Protein AF-0000000074318464 (afdb_homodimer)

pLDDT: mean 95.61, std 3.63, range [76.44, 98.81]

Solvent-accessible surface area (backbone atoms only — not comparable to full-atom values): 13689 Å² total; per-residue (Å²): 105,43,66,60,28,40,51,50,12,52,47,26,36,52,53,12,50,47,28,51,77,41,58,52,50,66,30,56,76,59,72,42,80,70,69,78,54,45,61,57,53,22,48,42,15,48,50,44,18,42,44,10,55,35,31,43,60,22,32,78,41,48,77,79,36,39,56,60,54,50,35,51,46,50,43,36,53,50,48,57,54,53,47,53,55,34,38,77,70,69,60,42,67,75,69,59,50,61,58,39,43,77,71,17,57,71,47,48,59,63,50,49,50,49,51,51,51,44,50,53,52,53,51,52,49,53,50,52,54,57,64,75,99,104,42,63,58,29,40,50,50,13,52,48,26,36,53,52,12,50,47,28,51,76,40,54,51,50,66,29,56,77,60,73,42,80,70,70,78,52,46,60,57,53,22,47,43,14,48,48,46,18,42,46,11,56,36,30,42,59,22,31,78,42,48,77,78,34,40,56,61,54,50,35,52,47,49,42,37,52,50,49,57,52,52,48,53,54,34,38,77,69,69,58,42,68,74,69,58,51,62,58,40,45,77,70,18,59,70,49,48,60,61,49,48,50,49,51,50,51,45,50,53,53,51,49,52,49,52,50,53,53,61,68,74,104

Secondary structure (DSSP, 8-state):
-HHHHHHHHHHHHHHHHHHHH-TTHHHHHTTPPPPS-HHHHHHHHHHHHHHHHHHHHHHH-TTTTHHHHHHHHHHHHHHHHHHHHHHHTTSS-GGGHHHHHHHTGGGHHHHHHHHHHHHHHHHHHHHHHHH--/-HHHHHHHHHHHHHHHHHHHH-TTHHHHHTTPPPPS-HHHHHHHHHHHHHHHHHHHHHHH-TTTTHHHHHHHHHHHHHHHHHHHHHHHTTSS-GGGHHHHHHHTGGGHHHHHHHHHHHHHHHHHHHHHHHH--

Structure (mmCIF, N/CA/C/O backbone):
data_AF-0000000074318464-model_v1
#
loop_
_entity.id
_entity.type
_entity.pdbx_description
1 polymer 'Alkyl hydroperoxide reductase'
#
loop_
_atom_site.group_PDB
_atom_site.id
_atom_site.type_symbol
_atom_site.label_atom_id
_atom_site.label_alt_id
_atom_site.label_comp_id
_atom_site.label_asym_id
_atom_site.label_entity_id
_atom_site.label_seq_id
_atom_site.pdbx_PDB_ins_code
_atom_site.Cartn_x
_atom_site.Cartn_y
_atom_site.Cartn_z
_atom_site.occupancy
_atom_site.B_iso_or_equiv
_atom_site.auth_seq_id
_atom_site.auth_comp_id
_atom_site.auth_asym_id
_atom_site.auth_atom_id
_atom_site.pdbx_PDB_model_num
ATOM 1 N N . MET A 1 1 ? -15.008 10.328 11.523 1 94.25 1 MET A N 1
ATOM 2 C CA . MET A 1 1 ? -13.781 10.203 10.734 1 94.25 1 MET A CA 1
ATOM 3 C C . MET A 1 1 ? -12.75 9.359 11.477 1 94.25 1 MET A C 1
ATOM 5 O O . MET A 1 1 ? -12.289 8.336 10.961 1 94.25 1 MET A O 1
ATOM 9 N N . LYS A 1 2 ? -12.648 9.664 12.734 1 96.56 2 LYS A N 1
ATOM 10 C CA . LYS A 1 2 ? -11.633 8.969 13.516 1 96.56 2 LYS A CA 1
ATOM 11 C C . LYS A 1 2 ? -11.977 7.496 13.68 1 96.56 2 LYS A C 1
ATOM 13 O O . LYS A 1 2 ? -11.133 6.625 13.461 1 96.56 2 LYS A O 1
ATOM 18 N N . THR A 1 3 ? -13.18 7.262 13.992 1 97.44 3 THR A N 1
ATOM 19 C CA . THR A 1 3 ? -13.625 5.891 14.242 1 97.44 3 THR A CA 1
ATOM 20 C C . THR A 1 3 ? -13.516 5.051 12.977 1 97.44 3 THR A C 1
ATOM 22 O O . THR A 1 3 ? -13.094 3.893 13.023 1 97.44 3 THR A O 1
ATOM 25 N N . VAL A 1 4 ? -13.875 5.551 11.867 1 98 4 VAL A N 1
ATOM 26 C CA . VAL A 1 4 ? -13.82 4.848 10.594 1 98 4 VAL A CA 1
ATOM 27 C C . VAL A 1 4 ? -12.375 4.496 10.258 1 98 4 VAL A C 1
ATOM 29 O O . VAL A 1 4 ? -12.07 3.357 9.898 1 98 4 VAL A O 1
ATOM 32 N N . LEU A 1 5 ? -11.484 5.422 10.422 1 98.69 5 LEU A N 1
ATOM 33 C CA . LEU A 1 5 ? -10.078 5.219 10.086 1 98.69 5 LEU A CA 1
ATOM 34 C C . LEU A 1 5 ? -9.43 4.223 11.047 1 98.69 5 LEU A C 1
ATOM 36 O O . LEU A 1 5 ? -8.609 3.404 10.641 1 98.69 5 LEU A O 1
ATOM 40 N N . ARG A 1 6 ? -9.828 4.305 12.281 1 98.69 6 ARG A N 1
ATOM 41 C CA . ARG A 1 6 ? -9.305 3.342 13.242 1 98.69 6 ARG A CA 1
ATOM 42 C C . ARG A 1 6 ? -9.828 1.938 12.961 1 98.69 6 ARG A C 1
ATOM 44 O O . ARG A 1 6 ? -9.102 0.955 13.109 1 98.69 6 ARG A O 1
ATOM 51 N N . ALA A 1 7 ? -11.078 1.856 12.602 1 98.62 7 ALA A N 1
ATOM 52 C CA . ALA A 1 7 ? -11.633 0.563 12.211 1 98.62 7 ALA A CA 1
ATOM 53 C C . ALA A 1 7 ? -10.906 0.004 10.992 1 98.62 7 ALA A C 1
ATOM 55 O O . ALA A 1 7 ? -10.594 -1.188 10.938 1 98.62 7 ALA A O 1
ATOM 56 N N . ALA A 1 8 ? -10.656 0.825 9.992 1 98.56 8 ALA A N 1
ATOM 57 C CA . ALA A 1 8 ? -9.914 0.42 8.805 1 98.56 8 ALA A CA 1
ATOM 58 C C . ALA A 1 8 ? -8.5 -0.021 9.156 1 98.56 8 ALA A C 1
ATOM 60 O O . ALA A 1 8 ? -7.977 -0.979 8.586 1 98.56 8 ALA A O 1
ATOM 61 N N . ALA A 1 9 ? -7.922 0.685 10.094 1 98.81 9 ALA A N 1
ATOM 62 C CA . ALA A 1 9 ? -6.578 0.344 10.547 1 98.81 9 ALA A CA 1
ATOM 63 C C . ALA A 1 9 ? -6.543 -1.058 11.156 1 98.81 9 ALA A C 1
ATOM 65 O O . ALA A 1 9 ? -5.707 -1.882 10.773 1 98.81 9 ALA A O 1
ATOM 66 N N . VAL A 1 10 ? -7.449 -1.286 12.039 1 98.75 10 VAL A N 1
ATOM 67 C CA . VAL A 1 10 ? -7.523 -2.58 12.703 1 98.75 10 VAL A CA 1
ATOM 68 C C . VAL A 1 10 ? -7.824 -3.676 11.688 1 98.75 10 VAL A C 1
ATOM 70 O O . VAL A 1 10 ? -7.195 -4.734 11.695 1 98.75 10 VAL A O 1
ATOM 73 N N . TYR A 1 11 ? -8.727 -3.439 10.836 1 98.44 11 TYR A N 1
ATOM 74 C CA . TYR A 1 11 ? -9.07 -4.398 9.797 1 98.44 11 TYR A CA 1
ATOM 75 C C . TYR A 1 11 ? -7.855 -4.738 8.945 1 98.44 11 TYR A C 1
ATOM 77 O O . TYR A 1 11 ? -7.578 -5.91 8.688 1 98.44 11 TYR A O 1
ATOM 85 N N . ASN A 1 12 ? -7.148 -3.693 8.469 1 98.69 12 ASN A N 1
ATOM 86 C CA . ASN A 1 12 ? -5.992 -3.898 7.609 1 98.69 12 ASN A CA 1
ATOM 87 C C . ASN A 1 12 ? -4.926 -4.75 8.289 1 98.69 12 ASN A C 1
ATOM 89 O O . ASN A 1 12 ? -4.363 -5.66 7.676 1 98.69 12 ASN A O 1
ATOM 93 N N . VAL A 1 13 ? -4.691 -4.461 9.531 1 98.69 13 VAL A N 1
ATOM 94 C CA . VAL A 1 13 ? -3.662 -5.195 10.266 1 98.69 13 VAL A CA 1
ATOM 95 C C . VAL A 1 13 ? -4.094 -6.648 10.445 1 98.69 13 VAL A C 1
ATOM 97 O O . VAL A 1 13 ? -3.309 -7.566 10.203 1 98.69 13 VAL A O 1
ATOM 100 N N . LEU A 1 14 ? -5.348 -6.887 10.789 1 98.5 14 LEU A N 1
ATOM 101 C CA . LEU A 1 14 ? -5.855 -8.242 11 1 98.5 14 LEU A CA 1
ATOM 102 C C . LEU A 1 14 ? -5.91 -9.008 9.688 1 98.5 14 LEU A C 1
ATOM 104 O O . LEU A 1 14 ? -5.527 -10.18 9.633 1 98.5 14 LEU A O 1
ATOM 108 N N . TRP A 1 15 ? -6.383 -8.375 8.695 1 98 15 TRP A N 1
ATOM 109 C CA . TRP A 1 15 ? -6.457 -9.016 7.383 1 98 15 TRP A CA 1
ATOM 110 C C . TRP A 1 15 ? -5.066 -9.375 6.871 1 98 15 TRP A C 1
ATOM 112 O O . TRP A 1 15 ? -4.852 -10.477 6.352 1 98 15 TRP A O 1
ATOM 122 N N . GLY A 1 16 ? -4.152 -8.398 6.973 1 98.25 16 GLY A N 1
ATOM 123 C CA . GLY A 1 16 ? -2.779 -8.656 6.57 1 98.25 16 GLY A CA 1
ATOM 124 C C . GLY A 1 16 ? -2.154 -9.828 7.305 1 98.25 16 GLY A C 1
ATOM 125 O O . GLY A 1 16 ? -1.534 -10.695 6.688 1 98.25 16 GLY A O 1
ATOM 126 N N . ALA A 1 17 ? -2.334 -9.867 8.609 1 98.25 17 ALA A N 1
ATOM 127 C CA . ALA A 1 17 ? -1.813 -10.977 9.406 1 98.25 17 ALA A CA 1
ATOM 128 C C . ALA A 1 17 ? -2.432 -12.305 8.977 1 98.25 17 ALA A C 1
ATOM 130 O O . ALA A 1 17 ? -1.731 -13.312 8.852 1 98.25 17 ALA A O 1
ATOM 131 N N . PHE A 1 18 ? -3.701 -12.312 8.766 1 97.81 18 PHE A N 1
ATOM 132 C CA . PHE A 1 18 ? -4.414 -13.516 8.344 1 97.81 18 PHE A CA 1
ATOM 133 C C . PHE A 1 18 ? -3.863 -14.039 7.023 1 97.81 18 PHE A C 1
ATOM 135 O O . PHE A 1 18 ? -3.609 -15.234 6.883 1 97.81 18 PHE A O 1
ATOM 142 N N . VAL A 1 19 ? -3.633 -13.172 6.051 1 97.06 19 VAL A N 1
ATOM 143 C CA . VAL A 1 19 ? -3.162 -13.523 4.715 1 97.06 19 VAL A CA 1
ATOM 144 C C . VAL A 1 19 ? -1.729 -14.039 4.793 1 97.06 19 VAL A C 1
ATOM 146 O O . VAL A 1 19 ? -1.352 -14.953 4.051 1 97.06 19 VAL A O 1
ATOM 149 N N . ILE A 1 20 ? -0.95 -13.453 5.688 1 97.56 20 ILE A N 1
ATOM 150 C CA . ILE A 1 20 ? 0.447 -13.852 5.84 1 97.56 20 ILE A CA 1
ATOM 151 C C . ILE A 1 20 ? 0.525 -15.234 6.48 1 97.56 20 ILE A C 1
ATOM 153 O O . ILE A 1 20 ? 1.272 -16.094 6.016 1 97.56 20 ILE A O 1
ATOM 157 N N . ILE A 1 21 ? -0.272 -15.492 7.5 1 97.38 21 ILE A N 1
ATOM 158 C CA . ILE A 1 21 ? -0.205 -16.719 8.281 1 97.38 21 ILE A CA 1
ATOM 159 C C . ILE A 1 21 ? -0.897 -17.859 7.523 1 97.38 21 ILE A C 1
ATOM 161 O O . ILE A 1 21 ? -0.431 -19 7.543 1 97.38 21 ILE A O 1
ATOM 165 N N . PHE A 1 22 ? -2.01 -17.547 6.82 1 97.44 22 PHE A N 1
ATOM 166 C CA . PHE A 1 22 ? -2.797 -18.547 6.105 1 97.44 22 PHE A CA 1
ATOM 167 C C . PHE A 1 22 ? -2.998 -18.141 4.652 1 97.44 22 PHE A C 1
ATOM 169 O O . PHE A 1 22 ? -4.129 -17.922 4.211 1 97.44 22 PHE A O 1
ATOM 176 N N . PRO A 1 23 ? -1.934 -18.172 3.912 1 96.81 23 PRO A N 1
ATOM 177 C CA . PRO A 1 23 ? -2.031 -17.625 2.559 1 96.81 23 PRO A CA 1
ATOM 178 C C . PRO A 1 23 ? -2.947 -18.438 1.651 1 96.81 23 PRO A C 1
ATOM 180 O O . PRO A 1 23 ? -3.518 -17.906 0.699 1 96.81 23 PRO A O 1
ATOM 183 N N . GLN A 1 24 ? -3.227 -19.688 1.969 1 97.19 24 GLN A N 1
ATOM 184 C CA . GLN A 1 24 ? -4.016 -20.516 1.076 1 97.19 24 GLN A CA 1
ATOM 185 C C . GLN A 1 24 ? -5.48 -20.547 1.501 1 97.19 24 GLN A C 1
ATOM 187 O O . GLN A 1 24 ? -6.34 -21.016 0.753 1 97.19 24 GLN A O 1
ATOM 192 N N . ALA A 1 25 ? -5.754 -20.016 2.641 1 94.62 25 ALA A N 1
ATOM 193 C CA . ALA A 1 25 ? -7.07 -20.172 3.254 1 94.62 25 ALA A CA 1
ATOM 194 C C . ALA A 1 25 ? -8.172 -19.656 2.33 1 94.62 25 ALA A C 1
ATOM 196 O O . ALA A 1 25 ? -9.141 -20.359 2.059 1 94.62 25 ALA A O 1
ATOM 197 N N . TYR A 1 26 ? -7.973 -18.469 1.819 1 89.19 26 TYR A N 1
ATOM 198 C CA . TYR A 1 26 ? -8.969 -17.859 0.95 1 89.19 26 TYR A CA 1
ATOM 199 C C . TYR A 1 26 ? -9.203 -18.703 -0.293 1 89.19 26 TYR A C 1
ATOM 201 O O . TYR A 1 26 ? -10.352 -18.891 -0.71 1 89.19 26 TYR A O 1
ATOM 209 N N . PHE A 1 27 ? -8.242 -19.203 -0.845 1 91.94 27 PHE A N 1
ATOM 210 C CA . PHE A 1 27 ? -8.328 -19.984 -2.08 1 91.94 27 PHE A CA 1
ATOM 211 C C . PHE A 1 27 ? -8.938 -21.344 -1.819 1 91.94 27 PHE A C 1
ATOM 213 O O . PHE A 1 27 ? -9.75 -21.828 -2.613 1 91.94 27 PHE A O 1
ATOM 220 N N . ASN A 1 28 ? -8.602 -21.859 -0.72 1 93 28 ASN A N 1
ATOM 221 C CA . ASN A 1 28 ? -9.195 -23.141 -0.334 1 93 28 ASN A CA 1
ATOM 222 C C . ASN A 1 28 ? -10.688 -23 -0.04 1 93 28 ASN A C 1
ATOM 224 O O . ASN A 1 28 ? -11.492 -23.797 -0.508 1 93 28 ASN A O 1
ATOM 228 N N . TRP A 1 29 ? -11.023 -21.969 0.696 1 90.94 29 TRP A N 1
ATOM 229 C CA . TRP A 1 29 ? -12.422 -21.734 1.06 1 90.94 29 TRP A CA 1
ATOM 230 C C . TRP A 1 29 ? -13.266 -21.469 -0.18 1 90.94 29 TRP A C 1
ATOM 232 O O . TRP A 1 29 ? -14.438 -21.859 -0.231 1 90.94 29 TRP A O 1
ATOM 242 N N . GLY A 1 30 ? -12.711 -20.906 -1.219 1 88.38 30 GLY A N 1
ATOM 243 C CA . GLY A 1 30 ? -13.414 -20.594 -2.449 1 88.38 30 GLY A CA 1
ATOM 244 C C . GLY A 1 30 ? -13.336 -21.703 -3.484 1 88.38 30 GLY A C 1
ATOM 245 O O . GLY A 1 30 ? -13.805 -21.531 -4.613 1 88.38 30 GLY A O 1
ATOM 246 N N . GLU A 1 31 ? -12.672 -22.766 -3.096 1 90.25 31 GLU A N 1
ATOM 247 C CA . GLU A 1 31 ? -12.477 -23.891 -4 1 90.25 31 GLU A CA 1
ATOM 248 C C . GLU A 1 31 ? -11.781 -23.469 -5.285 1 90.25 31 GLU A C 1
ATOM 250 O O . GLU A 1 31 ? -12.164 -23.875 -6.379 1 90.25 31 GLU A O 1
ATOM 255 N N . MET A 1 32 ? -10.891 -22.547 -5.129 1 90.62 32 MET A N 1
ATOM 256 C CA . MET A 1 32 ? -10.047 -22.078 -6.223 1 90.62 32 MET A CA 1
ATOM 257 C C . MET A 1 32 ? -8.711 -22.812 -6.238 1 90.62 32 MET A C 1
ATOM 259 O O . MET A 1 32 ? -8.32 -23.406 -5.23 1 90.62 32 MET A O 1
ATOM 263 N N . GLU A 1 33 ? -8.109 -22.812 -7.391 1 93.38 33 GLU A N 1
ATOM 264 C CA . GLU A 1 33 ? -6.766 -23.391 -7.445 1 93.38 33 GLU A CA 1
ATOM 265 C C . GLU A 1 33 ? -5.828 -22.703 -6.461 1 93.38 33 GLU A C 1
ATOM 267 O O . GLU A 1 33 ? -5.805 -21.469 -6.379 1 93.38 33 GLU A O 1
ATOM 272 N N . PRO A 1 34 ? -5.094 -23.5 -5.727 1 95.38 34 PRO A N 1
ATOM 273 C CA . PRO A 1 34 ? -4.148 -22.891 -4.793 1 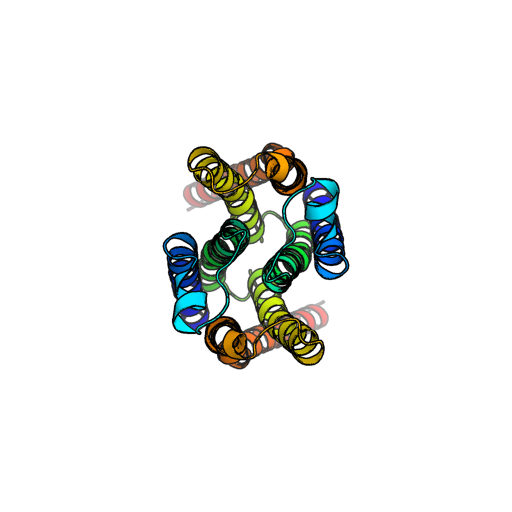95.38 34 PRO A CA 1
ATOM 274 C C . PRO A 1 34 ? -3.086 -22.047 -5.496 1 95.38 34 PRO A C 1
ATOM 276 O O . PRO A 1 34 ?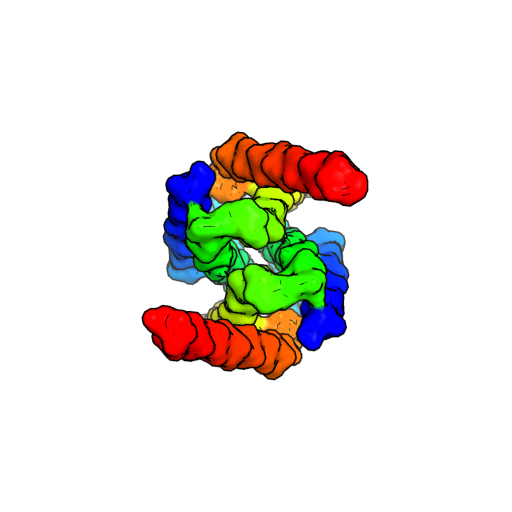 -2.75 -22.312 -6.652 1 95.38 34 PRO A O 1
ATOM 279 N N . LEU A 1 35 ? -2.52 -21.141 -4.758 1 95.56 35 LEU A N 1
ATOM 280 C CA . LEU A 1 35 ? -1.465 -20.281 -5.289 1 95.56 35 LEU A CA 1
ATOM 281 C C . LEU A 1 35 ? -0.174 -21.062 -5.488 1 95.56 35 LEU A C 1
ATOM 283 O O . LEU A 1 35 ? 0.265 -21.781 -4.586 1 95.56 35 LEU A O 1
ATOM 287 N N . ASN A 1 36 ? 0.392 -20.891 -6.613 1 95.19 36 ASN A N 1
ATOM 288 C CA . ASN A 1 36 ? 1.687 -21.531 -6.832 1 95.19 36 ASN A CA 1
ATOM 289 C C . ASN A 1 36 ? 2.822 -20.719 -6.223 1 95.19 36 ASN A C 1
ATOM 291 O O . ASN A 1 36 ? 3.879 -21.25 -5.895 1 95.19 36 ASN A O 1
ATOM 295 N N . HIS A 1 37 ? 2.639 -19.406 -6.078 1 95 37 HIS A N 1
ATOM 296 C CA . HIS A 1 37 ? 3.564 -18.516 -5.387 1 95 37 HIS A CA 1
ATOM 297 C C . HIS A 1 37 ? 2.859 -17.734 -4.273 1 95 37 HIS A C 1
ATOM 299 O O . HIS A 1 37 ? 2.596 -16.547 -4.414 1 95 37 HIS A O 1
ATOM 305 N N . PRO A 1 38 ? 2.727 -18.375 -3.15 1 96.69 38 PRO A N 1
ATOM 306 C CA . PRO A 1 38 ? 1.938 -17.766 -2.076 1 96.69 38 PRO A CA 1
ATOM 307 C C . PRO A 1 38 ? 2.58 -16.5 -1.516 1 96.69 38 PRO A C 1
ATOM 309 O O . PRO A 1 38 ? 1.888 -15.656 -0.941 1 96.69 38 PRO A O 1
ATOM 312 N N . MET A 1 39 ? 3.854 -16.375 -1.705 1 96.62 39 MET A N 1
ATOM 313 C CA . MET A 1 39 ? 4.555 -15.219 -1.153 1 96.62 39 MET A CA 1
ATOM 314 C C . MET A 1 39 ? 4.004 -13.922 -1.738 1 96.62 39 MET A C 1
ATOM 316 O O . MET A 1 39 ? 3.967 -12.898 -1.057 1 96.62 39 MET A O 1
ATOM 320 N N . VAL A 1 40 ? 3.549 -13.953 -2.949 1 95.81 40 VAL A N 1
ATOM 321 C CA . VAL A 1 40 ? 3 -12.766 -3.59 1 95.81 40 VAL A CA 1
ATOM 322 C C . VAL A 1 40 ? 1.767 -12.289 -2.826 1 95.81 40 VAL A C 1
ATOM 324 O O . VAL A 1 40 ? 1.615 -11.094 -2.562 1 95.81 40 VAL A O 1
ATOM 327 N N . TRP A 1 41 ? 0.945 -13.219 -2.461 1 97 41 TRP A N 1
ATOM 328 C CA . TRP A 1 41 ? -0.245 -12.938 -1.665 1 97 41 TRP A CA 1
ATOM 329 C C . TRP A 1 41 ? 0.133 -12.5 -0.254 1 97 41 TRP A C 1
ATOM 331 O O . TRP A 1 41 ? -0.483 -11.586 0.306 1 97 41 TRP A O 1
ATOM 341 N N . GLN A 1 42 ? 1.139 -13.086 0.303 1 97.81 42 GLN A N 1
ATOM 342 C CA . GLN A 1 42 ? 1.651 -12.68 1.605 1 97.81 42 GLN A CA 1
ATOM 343 C C . GLN A 1 42 ? 2.211 -11.258 1.555 1 97.81 42 GLN A C 1
ATOM 345 O O . GLN A 1 42 ? 2.07 -10.492 2.514 1 97.81 42 GLN A O 1
ATOM 350 N N . GLY A 1 43 ? 2.873 -10.961 0.481 1 96.88 43 GLY A N 1
ATOM 351 C CA . GLY A 1 43 ? 3.354 -9.602 0.283 1 96.88 43 GLY A CA 1
ATOM 352 C C . GLY A 1 43 ? 2.24 -8.578 0.272 1 96.88 43 GLY A C 1
ATOM 353 O O . GLY A 1 43 ? 2.363 -7.512 0.883 1 96.88 43 GLY A O 1
ATOM 354 N N . MET A 1 44 ? 1.183 -8.906 -0.42 1 96.88 44 MET A N 1
ATOM 355 C CA . MET A 1 44 ? 0.007 -8.039 -0.412 1 96.88 44 MET A CA 1
ATOM 356 C C . MET A 1 44 ? -0.505 -7.832 1.009 1 96.88 44 MET A C 1
ATOM 358 O O . MET A 1 44 ? -0.824 -6.707 1.398 1 96.88 44 MET A O 1
ATOM 362 N N . GLY A 1 45 ? -0.59 -8.961 1.706 1 97.62 45 GLY A N 1
ATOM 363 C CA . GLY A 1 45 ? -0.987 -8.859 3.102 1 97.62 45 GLY A CA 1
ATOM 364 C C . GLY A 1 45 ? -0.086 -7.945 3.912 1 97.62 45 GLY A C 1
ATOM 365 O O . GLY A 1 45 ? -0.563 -7.176 4.746 1 97.62 45 GLY A O 1
ATOM 366 N N . MET A 1 46 ? 1.167 -8.078 3.664 1 98.12 46 MET A N 1
ATOM 367 C CA . MET A 1 46 ? 2.137 -7.262 4.387 1 98.12 46 MET A CA 1
ATOM 368 C C . MET A 1 46 ? 1.944 -5.781 4.074 1 98.12 46 MET A C 1
ATOM 370 O O . MET A 1 46 ? 1.888 -4.953 4.984 1 98.12 46 MET A O 1
ATOM 374 N N . VAL A 1 47 ? 1.809 -5.414 2.844 1 97.12 47 VAL A N 1
ATOM 375 C CA . VAL A 1 47 ? 1.654 -4.027 2.416 1 97.12 47 VAL A CA 1
ATOM 376 C C . VAL A 1 47 ? 0.361 -3.451 2.99 1 97.12 47 VAL A C 1
ATOM 378 O O . VAL A 1 47 ? 0.356 -2.346 3.537 1 97.12 47 VAL A O 1
ATOM 381 N N . VAL A 1 48 ? -0.688 -4.207 2.844 1 97.5 48 VAL A N 1
ATOM 382 C CA . VAL A 1 48 ? -1.983 -3.764 3.35 1 97.5 48 VAL A CA 1
ATOM 383 C C . VAL A 1 48 ? -1.931 -3.645 4.871 1 97.5 48 VAL A C 1
ATOM 385 O O . VAL A 1 48 ? -2.463 -2.693 5.445 1 97.5 48 VAL A O 1
ATOM 388 N N . GLY A 1 49 ? -1.319 -4.625 5.488 1 98.12 49 GLY A N 1
ATOM 389 C CA . GLY A 1 49 ? -1.175 -4.586 6.934 1 98.12 49 GLY A CA 1
ATOM 390 C C . GLY A 1 49 ? -0.424 -3.363 7.426 1 98.12 49 GLY A C 1
ATOM 391 O O . GLY A 1 49 ? -0.882 -2.674 8.336 1 98.12 49 GLY A O 1
ATOM 392 N N . VAL A 1 50 ? 0.615 -3.092 6.82 1 97.94 50 VAL A N 1
ATOM 393 C CA . VAL A 1 50 ? 1.434 -1.948 7.207 1 97.94 50 VAL A CA 1
ATOM 394 C C . VAL A 1 50 ? 0.673 -0.653 6.934 1 97.94 50 VAL A C 1
ATOM 396 O O . VAL A 1 50 ? 0.801 0.319 7.684 1 97.94 50 VAL A O 1
ATOM 399 N N . TYR A 1 51 ? -0.068 -0.637 5.875 1 98.25 51 TYR A N 1
ATOM 400 C CA . TYR A 1 51 ? -0.883 0.537 5.582 1 98.25 51 TYR A CA 1
ATOM 401 C C . TYR A 1 51 ? -1.893 0.792 6.695 1 98.25 51 TYR A C 1
ATOM 403 O O . TYR A 1 51 ? -2.348 1.923 6.883 1 98.25 51 TYR A O 1
ATOM 411 N N . GLY A 1 52 ? -2.283 -0.237 7.402 1 98.62 52 GLY A N 1
ATOM 412 C CA . GLY A 1 52 ? -3.107 -0.059 8.586 1 98.62 52 GLY A CA 1
ATOM 413 C C . GLY A 1 52 ? -2.512 0.916 9.586 1 98.62 52 GLY A C 1
ATOM 414 O O . GLY A 1 52 ? -3.236 1.704 10.203 1 98.62 52 GLY A O 1
ATOM 415 N N . LEU A 1 53 ? -1.251 0.88 9.758 1 98.38 53 LEU A N 1
ATOM 416 C CA . LEU A 1 53 ? -0.584 1.856 10.609 1 98.38 53 LEU A CA 1
ATOM 417 C C . LEU A 1 53 ? -0.776 3.27 10.07 1 98.38 53 LEU A C 1
ATOM 419 O O . LEU A 1 53 ? -0.944 4.215 10.844 1 98.38 53 LEU A O 1
ATOM 423 N N . GLY A 1 54 ? -0.713 3.377 8.758 1 98.25 54 GLY A N 1
ATOM 424 C CA . GLY A 1 54 ? -1.007 4.656 8.133 1 98.25 54 GLY A CA 1
ATOM 425 C C . GLY A 1 54 ? -2.385 5.188 8.477 1 98.25 54 GLY A C 1
ATOM 426 O O . GLY A 1 54 ? -2.529 6.355 8.844 1 98.25 54 GLY A O 1
ATOM 427 N N . TYR A 1 55 ? -3.32 4.297 8.422 1 98.69 55 TYR A N 1
ATOM 428 C CA . TYR A 1 55 ? -4.68 4.691 8.773 1 98.69 55 TYR A CA 1
ATOM 429 C C . TYR A 1 55 ? -4.766 5.109 10.234 1 98.69 55 TYR A C 1
ATOM 431 O O . TYR A 1 55 ? -5.484 6.051 10.578 1 98.69 55 TYR A O 1
ATOM 439 N N . TRP A 1 56 ? -4.066 4.406 11.078 1 98.69 56 TRP A N 1
ATOM 440 C CA . TRP A 1 56 ? -4.082 4.734 12.5 1 98.69 56 TRP A CA 1
ATOM 441 C C . TRP A 1 56 ? -3.527 6.133 12.75 1 98.69 56 TRP A C 1
ATOM 443 O O . TRP A 1 56 ? -4.129 6.926 13.469 1 98.69 56 TRP A O 1
ATOM 453 N N . TRP A 1 57 ? -2.43 6.441 12.133 1 98.19 57 TRP A N 1
ATOM 454 C CA . TRP A 1 57 ? -1.839 7.77 12.281 1 98.19 57 TRP A CA 1
ATOM 455 C C . TRP A 1 57 ? -2.74 8.836 11.672 1 98.19 57 TRP A C 1
ATOM 457 O O . TRP A 1 57 ? -2.883 9.93 12.227 1 98.19 57 TRP A O 1
ATOM 467 N N . ALA A 1 58 ? -3.314 8.5 10.531 1 98.06 58 ALA A N 1
ATOM 468 C CA . ALA A 1 58 ? -4.199 9.461 9.875 1 98.06 58 ALA A CA 1
ATOM 469 C C . ALA A 1 58 ? -5.43 9.75 10.734 1 98.06 58 ALA A C 1
ATOM 471 O O . ALA A 1 58 ? -5.988 10.844 10.68 1 98.06 58 ALA A O 1
ATOM 472 N N . SER A 1 59 ? -5.844 8.766 11.539 1 98.31 59 SER A N 1
ATOM 473 C CA . SER A 1 59 ? -7.035 8.922 12.367 1 98.31 59 SER A CA 1
ATOM 474 C C . SER A 1 59 ? -6.84 10.008 13.422 1 98.31 59 SER A C 1
ATOM 476 O O . SER A 1 59 ? -7.812 10.594 13.906 1 98.31 59 SER A O 1
ATOM 478 N N . GLU A 1 60 ? -5.598 10.312 13.805 1 97.69 60 GLU A N 1
ATOM 479 C CA . GLU A 1 60 ? -5.316 11.32 14.82 1 97.69 60 GLU A CA 1
ATOM 480 C C . GLU A 1 60 ? -5.516 12.727 14.266 1 97.69 60 GLU A C 1
ATOM 482 O O . GLU A 1 60 ? -5.844 13.656 15.008 1 97.69 60 GLU A O 1
ATOM 487 N N . ASP A 1 61 ? -5.277 12.938 13 1 97.5 61 ASP A N 1
ATOM 488 C CA . ASP A 1 61 ? -5.504 14.203 12.305 1 97.5 61 ASP A CA 1
ATOM 489 C C . ASP A 1 61 ? -5.781 13.969 10.82 1 97.5 61 ASP A C 1
ATOM 491 O O . ASP A 1 61 ? -4.922 14.234 9.977 1 97.5 61 ASP A O 1
ATOM 495 N N . PRO A 1 62 ? -7.051 13.57 10.562 1 97.19 62 PRO A N 1
ATOM 496 C CA . PRO A 1 62 ? -7.398 13.211 9.188 1 97.19 62 PRO A CA 1
ATOM 497 C C . PRO A 1 62 ? -7.195 14.359 8.195 1 97.19 62 PRO A C 1
ATOM 499 O O . PRO A 1 62 ? -6.82 14.125 7.047 1 97.19 62 PRO A O 1
ATOM 502 N N . TYR A 1 63 ? -7.426 15.617 8.609 1 96.5 63 TYR A N 1
ATOM 503 C CA . TYR A 1 63 ? -7.266 16.766 7.719 1 96.5 63 TYR A CA 1
ATOM 504 C C . TYR A 1 63 ? -5.812 16.922 7.293 1 96.5 63 TYR A C 1
ATOM 506 O O . TYR A 1 63 ? -5.527 17.219 6.133 1 96.5 63 TYR A O 1
ATOM 514 N N . ARG A 1 64 ? -4.953 16.703 8.219 1 95.62 64 ARG A N 1
ATOM 515 C CA . ARG A 1 64 ? -3.52 16.844 7.98 1 95.62 64 ARG A CA 1
ATOM 516 C C . ARG A 1 64 ? -3 15.703 7.102 1 95.62 64 ARG A C 1
ATOM 518 O O . ARG A 1 64 ? -2.193 15.93 6.195 1 95.62 64 ARG A O 1
ATOM 525 N N . HIS A 1 65 ? -3.443 14.547 7.332 1 97.62 65 HIS A N 1
ATOM 526 C CA . HIS A 1 65 ? -2.887 13.367 6.688 1 97.62 65 HIS A CA 1
ATOM 527 C C . HIS A 1 65 ? -3.832 12.82 5.621 1 97.62 65 HIS A C 1
ATOM 529 O O . HIS A 1 65 ? -3.979 11.609 5.477 1 97.62 65 HIS A O 1
ATOM 535 N N . TRP A 1 66 ? -4.426 13.75 4.891 1 96.94 66 TRP A N 1
ATOM 536 C CA . TRP A 1 66 ? -5.406 13.414 3.869 1 96.94 66 TRP A CA 1
ATOM 537 C C . TRP A 1 66 ? -4.781 12.562 2.77 1 96.94 66 TRP A C 1
ATOM 539 O O . TRP A 1 66 ? -5.453 11.727 2.164 1 96.94 66 TRP A O 1
ATOM 549 N N . PRO A 1 67 ? -3.471 12.656 2.445 1 97.75 67 PRO A N 1
ATOM 550 C CA . PRO A 1 67 ? -2.91 11.852 1.361 1 97.75 67 PRO A CA 1
ATOM 551 C C . PRO A 1 67 ? -2.967 10.352 1.652 1 97.75 67 PRO A C 1
ATOM 553 O O . PRO A 1 67 ? -3.107 9.547 0.73 1 97.75 67 PRO A O 1
ATOM 556 N N . ILE A 1 68 ? -2.848 9.969 2.867 1 98.25 68 ILE A N 1
ATOM 557 C CA . ILE A 1 68 ? -2.949 8.562 3.244 1 98.25 68 ILE A CA 1
ATOM 558 C C . ILE A 1 68 ? -4.348 8.039 2.914 1 98.25 68 ILE A C 1
ATOM 560 O O . ILE A 1 68 ? -4.492 6.938 2.377 1 98.25 68 ILE A O 1
ATOM 564 N N . ILE A 1 69 ? -5.309 8.859 3.229 1 98.56 69 ILE A N 1
ATOM 565 C CA . ILE A 1 69 ? -6.703 8.492 3.008 1 98.56 69 ILE A CA 1
ATOM 566 C C . ILE A 1 69 ? -6.988 8.438 1.51 1 98.56 69 ILE A C 1
ATOM 568 O O . ILE A 1 69 ? -7.672 7.523 1.036 1 98.56 69 ILE A O 1
ATOM 572 N N . ALA A 1 70 ? -6.484 9.383 0.803 1 98.19 70 ALA A N 1
ATOM 573 C CA . ALA A 1 70 ? -6.668 9.43 -0.645 1 98.19 70 ALA A CA 1
ATOM 574 C C . ALA A 1 70 ? -6.039 8.219 -1.318 1 98.19 70 ALA A C 1
ATOM 576 O O . ALA A 1 70 ? -6.641 7.609 -2.209 1 98.19 70 ALA A O 1
ATOM 577 N N . VAL A 1 71 ? -4.84 7.871 -0.916 1 98.12 71 VAL A N 1
ATOM 578 C CA . VAL A 1 71 ? -4.141 6.711 -1.465 1 98.12 71 VAL A CA 1
ATOM 579 C C . VAL A 1 71 ? -4.953 5.445 -1.2 1 98.12 71 VAL A C 1
ATOM 581 O O . VAL A 1 71 ? -5.133 4.617 -2.096 1 98.12 71 VAL A O 1
ATOM 584 N N . GLY A 1 72 ? -5.422 5.332 0.053 1 97.88 72 GLY A N 1
ATOM 585 C CA . GLY A 1 72 ? -6.262 4.199 0.391 1 97.88 72 GLY A CA 1
ATOM 586 C C . GLY A 1 72 ? -7.535 4.133 -0.434 1 97.88 72 GLY A C 1
ATOM 587 O O . GLY A 1 72 ? -7.918 3.061 -0.907 1 97.88 72 GLY A O 1
ATOM 588 N N . PHE A 1 73 ? -8.125 5.215 -0.635 1 98.56 73 PHE A N 1
ATOM 589 C CA . PHE A 1 73 ? -9.375 5.273 -1.378 1 98.56 73 PHE A CA 1
ATOM 590 C C . PHE A 1 73 ? -9.156 4.918 -2.844 1 98.56 73 PHE A C 1
ATOM 592 O O . PHE A 1 73 ? -9.961 4.203 -3.441 1 98.56 73 PHE A O 1
ATOM 599 N N . LEU A 1 74 ? -8.125 5.438 -3.4 1 98.25 74 LEU A N 1
ATOM 600 C CA . LEU A 1 74 ? -7.797 5.105 -4.781 1 98.25 74 LEU A CA 1
ATOM 601 C C . LEU A 1 74 ? -7.59 3.602 -4.945 1 98.25 74 LEU A C 1
ATOM 603 O O . LEU A 1 74 ? -8.039 3.012 -5.93 1 98.25 74 LEU A O 1
ATOM 607 N N . GLY A 1 75 ? -6.906 3.018 -3.998 1 96.88 75 GLY A N 1
ATOM 608 C CA . GLY A 1 75 ? -6.77 1.57 -4.023 1 96.88 75 GLY A CA 1
ATOM 609 C C . GLY A 1 75 ? -8.102 0.846 -4 1 96.88 75 GLY A C 1
ATOM 610 O O . GLY A 1 75 ? -8.289 -0.151 -4.703 1 96.88 75 GLY A O 1
ATOM 611 N N . LYS A 1 76 ? -9.008 1.337 -3.256 1 97.94 76 LYS A N 1
ATOM 612 C CA . LYS A 1 76 ? -10.32 0.724 -3.104 1 97.94 76 LYS A CA 1
ATOM 613 C C . LYS A 1 76 ? -11.164 0.912 -4.363 1 97.94 76 LYS A C 1
ATOM 615 O O . LYS A 1 76 ? -12.094 0.14 -4.613 1 97.94 76 LYS A O 1
ATOM 620 N N . ILE A 1 77 ? -10.805 1.822 -5.156 1 98.06 77 ILE A N 1
ATOM 621 C CA . ILE A 1 77 ? -11.484 2.049 -6.422 1 98.06 77 ILE A CA 1
ATOM 622 C C . ILE A 1 77 ? -10.844 1.199 -7.516 1 98.06 77 ILE A C 1
ATOM 624 O O . ILE A 1 77 ? -11.539 0.525 -8.281 1 98.06 77 ILE A O 1
ATOM 628 N N . PHE A 1 78 ? -9.523 1.225 -7.586 1 98 78 PHE A N 1
ATOM 629 C CA . PHE A 1 78 ? -8.797 0.552 -8.656 1 98 78 PHE A CA 1
ATOM 630 C C . PHE A 1 78 ? -8.828 -0.959 -8.469 1 98 78 PHE A C 1
ATOM 632 O O . PHE A 1 78 ? -8.727 -1.717 -9.43 1 98 78 PHE A O 1
ATOM 639 N N . GLY A 1 79 ? -8.914 -1.403 -7.219 1 96.19 79 GLY A N 1
ATOM 640 C CA . GLY A 1 79 ? -9.008 -2.83 -6.957 1 96.19 79 GLY A CA 1
ATOM 641 C C . GLY A 1 79 ? -10.133 -3.504 -7.711 1 96.19 79 GLY A C 1
ATOM 642 O O . GLY A 1 79 ? -9.898 -4.383 -8.539 1 96.19 79 GLY A O 1
ATOM 643 N N . PRO A 1 80 ? -11.344 -3.004 -7.469 1 97.44 80 PRO A N 1
ATOM 644 C CA . PRO A 1 80 ? -12.492 -3.559 -8.18 1 97.44 80 PRO A CA 1
ATOM 645 C C . PRO A 1 80 ? -12.398 -3.373 -9.695 1 97.44 80 PRO A C 1
ATOM 647 O O . PRO A 1 80 ? -12.852 -4.23 -10.453 1 97.44 80 PRO A O 1
ATOM 650 N N . ILE A 1 81 ? -11.867 -2.328 -10.172 1 97.44 81 ILE A N 1
ATOM 651 C CA . ILE A 1 81 ? -11.688 -2.129 -11.609 1 97.44 81 ILE A CA 1
ATOM 652 C C . ILE A 1 81 ? -10.797 -3.229 -12.172 1 97.44 81 ILE A C 1
ATOM 654 O O . ILE A 1 81 ? -11.125 -3.834 -13.195 1 97.44 81 ILE A O 1
ATOM 658 N N . GLY A 1 82 ? -9.688 -3.49 -11.477 1 96.31 82 GLY A N 1
ATOM 659 C CA . GLY A 1 82 ? -8.812 -4.578 -11.898 1 96.31 82 GLY A CA 1
ATOM 660 C C . GLY A 1 82 ? -9.492 -5.934 -11.859 1 96.31 82 GLY A C 1
ATOM 661 O O . GLY A 1 82 ? -9.289 -6.762 -12.75 1 96.31 82 GLY A O 1
ATOM 662 N N . PHE A 1 83 ? -10.273 -6.156 -10.867 1 97.06 83 PHE A N 1
ATOM 663 C CA . PHE A 1 83 ? -10.984 -7.426 -10.734 1 97.06 83 PHE A CA 1
ATOM 664 C C . PHE A 1 83 ? -11.93 -7.637 -11.914 1 97.06 83 PHE A C 1
ATOM 666 O O . PHE A 1 83 ? -11.914 -8.695 -12.547 1 97.06 83 PHE A O 1
ATOM 673 N N . PHE A 1 84 ? -12.734 -6.645 -12.211 1 97.06 84 PHE A N 1
ATOM 674 C CA . PHE A 1 84 ? -13.727 -6.809 -13.258 1 97.06 84 PHE A CA 1
ATOM 675 C C . PHE A 1 84 ? -13.062 -6.945 -14.625 1 97.06 84 PHE A C 1
ATOM 677 O O . PHE A 1 84 ? -13.539 -7.695 -15.477 1 97.06 84 PHE A O 1
ATOM 684 N N . PHE A 1 85 ? -12 -6.277 -14.805 1 96.12 85 PHE A N 1
ATOM 685 C CA . PHE A 1 85 ? -11.25 -6.449 -16.047 1 96.12 85 PHE A CA 1
ATOM 686 C C . PHE A 1 85 ? -10.758 -7.887 -16.172 1 96.12 85 PHE A C 1
ATOM 688 O O . PHE A 1 85 ? -10.953 -8.523 -17.219 1 96.12 85 PHE A O 1
ATOM 695 N N . ASN A 1 86 ? -10.188 -8.43 -15.156 1 95.75 86 ASN A N 1
ATOM 696 C CA . ASN A 1 86 ? -9.648 -9.781 -15.188 1 95.75 86 ASN A CA 1
ATOM 697 C C . ASN A 1 86 ? -10.758 -10.828 -15.234 1 95.75 86 ASN A C 1
ATOM 699 O O . ASN A 1 86 ? -10.602 -11.883 -15.859 1 95.75 86 ASN A O 1
ATOM 703 N N . TYR A 1 87 ? -11.812 -10.5 -14.555 1 95 87 TYR A N 1
ATOM 704 C CA . TYR A 1 87 ? -12.938 -11.422 -14.562 1 95 87 TYR A CA 1
ATOM 705 C C . TYR A 1 87 ? -13.523 -11.562 -15.961 1 95 87 TYR A C 1
ATOM 707 O O . TYR A 1 87 ? -13.742 -12.68 -16.438 1 95 87 TYR A O 1
ATOM 715 N N . PHE A 1 88 ? -13.695 -10.531 -16.641 1 96.31 88 PHE A N 1
ATOM 716 C CA . PHE A 1 88 ? -14.336 -10.555 -17.953 1 96.31 88 PHE A CA 1
ATOM 717 C C . PHE A 1 88 ? -13.391 -11.117 -19 1 96.31 88 PHE A C 1
ATOM 719 O O . PHE A 1 88 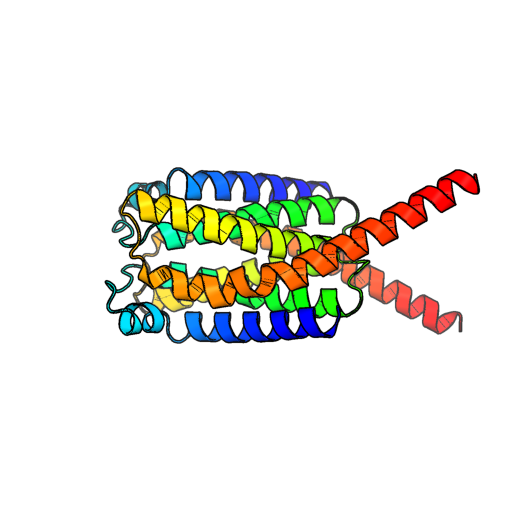? -13.828 -11.586 -20.047 1 96.31 88 PHE A O 1
ATOM 726 N N . THR A 1 89 ? -12.141 -11.172 -18.703 1 94.62 89 THR A N 1
ATOM 727 C CA . THR A 1 89 ? -11.172 -11.758 -19.625 1 94.62 89 THR A CA 1
ATOM 728 C C . THR A 1 89 ? -10.852 -13.195 -19.219 1 94.62 89 THR A C 1
ATOM 730 O O . THR A 1 89 ? -9.922 -13.805 -19.766 1 94.62 89 THR A O 1
ATOM 733 N N . GLY A 1 90 ? -11.484 -13.672 -18.156 1 92.56 90 GLY A N 1
ATOM 734 C CA . GLY A 1 90 ? -11.414 -15.078 -17.781 1 92.56 90 GLY A CA 1
ATOM 735 C C . GLY A 1 90 ? -10.188 -15.414 -16.953 1 92.56 90 GLY A C 1
ATOM 736 O O . GLY A 1 90 ? -9.758 -16.578 -16.906 1 92.56 90 GLY A O 1
ATOM 737 N N . GLN A 1 91 ? -9.625 -14.414 -16.312 1 91.88 91 GLN A N 1
ATOM 738 C CA . GLN A 1 91 ? -8.344 -14.617 -15.648 1 91.88 91 GLN A CA 1
ATOM 739 C C . GLN A 1 91 ? -8.531 -14.852 -14.156 1 91.88 91 GLN A C 1
ATOM 741 O O . GLN A 1 91 ? -7.598 -15.266 -13.461 1 91.88 91 GLN A O 1
ATOM 746 N N . VAL A 1 92 ? -9.719 -14.594 -13.648 1 91.88 92 VAL A N 1
ATOM 747 C CA . VAL A 1 92 ? -9.93 -14.734 -12.219 1 91.88 92 VAL A CA 1
ATOM 748 C C . VAL A 1 92 ? -11.352 -15.227 -11.953 1 91.88 92 VAL A C 1
ATOM 750 O O . VAL A 1 92 ? -12.297 -14.805 -12.609 1 91.88 92 VAL A O 1
ATOM 753 N N . PRO A 1 93 ? -11.422 -16.219 -11.109 1 91.62 93 PRO A N 1
ATOM 754 C CA . PRO A 1 93 ? -12.766 -16.672 -10.75 1 91.62 93 PRO A CA 1
ATOM 755 C C . PRO A 1 93 ? -13.57 -15.609 -10.016 1 91.62 93 PRO A C 1
ATOM 757 O O . PRO A 1 93 ? -13 -14.734 -9.367 1 91.62 93 PRO A O 1
ATOM 760 N N . PHE A 1 94 ? -14.891 -15.672 -10.148 1 92.75 94 PHE A N 1
ATOM 761 C CA . PHE A 1 94 ? -15.781 -14.68 -9.555 1 92.75 94 PHE A CA 1
ATOM 762 C C . PHE A 1 94 ? -15.672 -14.703 -8.031 1 92.75 94 PHE A C 1
ATOM 764 O O . PHE A 1 94 ? -15.922 -13.695 -7.371 1 92.75 94 PHE A O 1
ATOM 771 N N . GLU A 1 95 ? -15.227 -15.836 -7.484 1 90.9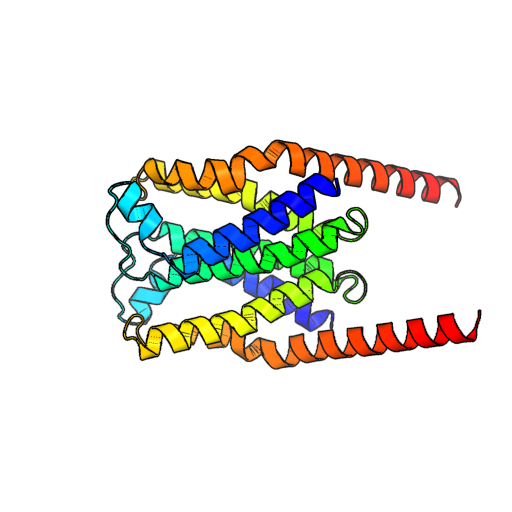4 95 GLU A N 1
ATOM 772 C CA . GLU A 1 95 ? -15.148 -16.016 -6.035 1 90.94 95 GLU A CA 1
ATOM 773 C C . GLU A 1 95 ? -14.172 -15.016 -5.414 1 90.94 95 GLU A C 1
ATOM 775 O O . GLU A 1 95 ? -14.273 -14.703 -4.227 1 90.94 95 GLU A O 1
ATOM 780 N N . PHE A 1 96 ? -13.359 -14.43 -6.211 1 91.12 96 PHE A N 1
ATOM 781 C CA . PHE A 1 96 ? -12.422 -13.438 -5.699 1 91.12 96 PHE A CA 1
ATOM 782 C C . PHE A 1 96 ? -13.148 -12.18 -5.254 1 91.12 96 PHE A C 1
ATOM 784 O O . PHE A 1 96 ? -12.594 -11.359 -4.516 1 91.12 96 PHE A O 1
ATOM 791 N N . ILE A 1 97 ? -14.375 -11.961 -5.609 1 91.38 97 ILE A N 1
ATOM 792 C CA . ILE A 1 97 ? -15.164 -10.781 -5.297 1 91.38 97 ILE A CA 1
ATOM 793 C C . ILE A 1 97 ? -15.367 -10.672 -3.787 1 91.38 97 ILE A C 1
ATOM 795 O O . ILE A 1 97 ? -15.57 -9.578 -3.256 1 91.38 97 ILE A O 1
ATOM 799 N N . TYR A 1 98 ? -15.297 -11.758 -3.09 1 89.81 98 TYR A N 1
ATOM 800 C CA . TYR A 1 98 ? -15.484 -11.75 -1.644 1 89.81 98 TYR A CA 1
ATOM 801 C C . TYR A 1 98 ? -14.414 -10.906 -0.958 1 89.81 98 TYR A C 1
ATOM 803 O O . TYR A 1 98 ? -14.695 -10.211 0.019 1 89.81 98 TYR A O 1
ATOM 811 N N . THR A 1 99 ? -13.203 -11.016 -1.492 1 90.31 99 THR A N 1
ATOM 812 C CA . THR A 1 99 ? -12.125 -10.211 -0.935 1 90.31 99 THR A CA 1
ATOM 813 C C . THR A 1 99 ? -12.391 -8.727 -1.179 1 90.31 99 THR A C 1
ATOM 815 O O . THR A 1 99 ? -12.07 -7.887 -0.332 1 90.31 99 THR A O 1
ATOM 818 N N . LEU A 1 100 ? -13.031 -8.359 -2.248 1 94.88 100 LEU A N 1
ATOM 819 C CA . LEU A 1 100 ? -13.281 -6.973 -2.619 1 94.88 100 LEU A CA 1
ATOM 820 C C . LEU A 1 100 ? -14.398 -6.375 -1.772 1 94.88 100 LEU A C 1
ATOM 822 O O . LEU A 1 100 ? -14.383 -5.18 -1.471 1 94.88 100 LEU A O 1
ATOM 826 N N . ILE A 1 101 ? -15.32 -7.207 -1.434 1 95.56 101 ILE A N 1
ATOM 827 C CA . ILE A 1 101 ? -16.438 -6.715 -0.619 1 95.56 101 ILE A CA 1
ATOM 828 C C . ILE A 1 101 ? -15.898 -6.164 0.701 1 95.56 101 ILE A C 1
ATOM 830 O O . ILE A 1 101 ? -16.203 -5.035 1.085 1 95.56 101 ILE A O 1
ATOM 834 N N . THR A 1 102 ? -15.023 -6.961 1.353 1 93.44 102 THR A N 1
ATOM 835 C CA . THR A 1 102 ? -14.562 -6.598 2.689 1 93.44 102 THR A CA 1
ATOM 836 C C . THR A 1 102 ? -13.414 -5.598 2.613 1 93.44 102 THR A C 1
ATOM 838 O O . THR A 1 102 ? -13.234 -4.781 3.52 1 93.44 102 THR A O 1
ATOM 841 N N . ASN A 1 103 ? -12.672 -5.625 1.551 1 96.81 103 ASN A N 1
ATOM 842 C CA . ASN A 1 103 ? -11.461 -4.812 1.501 1 96.81 103 ASN A CA 1
ATOM 843 C C . ASN A 1 103 ? -11.695 -3.512 0.737 1 96.81 103 ASN A C 1
ATOM 845 O O . ASN A 1 103 ? -10.945 -2.549 0.904 1 96.81 103 ASN A O 1
ATOM 849 N N . ASP A 1 104 ? -12.75 -3.492 -0.125 1 97.75 104 ASP A N 1
ATOM 850 C CA . ASP A 1 104 ? -12.883 -2.326 -0.994 1 97.75 104 ASP A CA 1
ATOM 851 C C . ASP A 1 104 ? -14.289 -1.736 -0.909 1 97.75 104 ASP A C 1
ATOM 853 O O . ASP A 1 104 ? -14.484 -0.649 -0.36 1 97.75 104 ASP A O 1
ATOM 857 N N . PHE A 1 105 ? -15.289 -2.48 -1.204 1 98.19 105 PHE A N 1
ATOM 858 C CA . PHE A 1 105 ? -16.625 -1.958 -1.446 1 98.19 105 PHE A CA 1
ATOM 859 C C . PHE A 1 105 ? -17.203 -1.326 -0.182 1 98.19 105 PHE A C 1
ATOM 861 O O . PHE A 1 105 ? -17.75 -0.225 -0.226 1 98.19 105 PHE A O 1
ATOM 868 N N . ILE A 1 106 ? -17.062 -1.908 0.933 1 97.56 106 ILE A N 1
ATOM 869 C CA . ILE A 1 106 ? -17.703 -1.435 2.16 1 97.56 106 ILE A CA 1
ATOM 870 C C . ILE A 1 106 ? -17.094 -0.094 2.568 1 97.56 106 ILE A C 1
ATOM 872 O O . ILE A 1 106 ? -17.719 0.677 3.303 1 97.56 106 ILE A O 1
ATOM 876 N N . TRP A 1 107 ? -15.953 0.214 2.062 1 98.19 107 TRP A N 1
ATOM 877 C CA . TRP A 1 107 ? -15.227 1.395 2.514 1 98.19 107 TRP A CA 1
ATOM 878 C C . TRP A 1 107 ? -15.398 2.551 1.536 1 98.19 107 TRP A C 1
ATOM 880 O O . TRP A 1 107 ? -14.922 3.66 1.785 1 98.19 107 TRP A O 1
ATOM 890 N N . TRP A 1 108 ? -16.141 2.348 0.451 1 98.38 108 TRP A N 1
ATOM 891 C CA . TRP A 1 108 ? -16.344 3.395 -0.548 1 98.38 108 TRP A CA 1
ATOM 892 C C . TRP A 1 108 ? -17.062 4.598 0.054 1 98.38 108 TRP A C 1
ATOM 894 O O . TRP A 1 108 ? -16.594 5.734 -0.085 1 98.38 108 TRP A O 1
ATOM 904 N N . VAL A 1 109 ? -18.062 4.32 0.713 1 97.81 109 VAL A N 1
ATOM 905 C CA . VAL A 1 109 ? -18.891 5.41 1.216 1 97.81 109 VAL A CA 1
ATOM 906 C C . VAL A 1 109 ? -18.188 6.117 2.363 1 97.81 109 VAL A C 1
ATOM 908 O O . VAL A 1 109 ? -17.984 7.332 2.318 1 97.81 109 VAL A O 1
ATOM 911 N N . PRO A 1 110 ? -17.766 5.395 3.365 1 97.94 110 PRO A N 1
ATOM 912 C CA . PRO A 1 110 ? -17.125 6.109 4.48 1 97.94 110 PRO A CA 1
ATOM 913 C C . PRO A 1 110 ? -15.875 6.871 4.059 1 97.94 110 PRO A C 1
ATOM 915 O O . PRO A 1 110 ? -15.68 8.016 4.465 1 97.94 110 PRO A O 1
ATOM 918 N N . PHE A 1 111 ? -15 6.258 3.281 1 98.5 111 PHE A N 1
ATOM 919 C CA . PHE A 1 111 ? -13.781 6.941 2.859 1 98.5 111 PHE A CA 1
ATOM 920 C C . PHE A 1 111 ? -14.109 8.094 1.911 1 98.5 111 PHE A C 1
ATOM 922 O O . PHE A 1 111 ? -13.492 9.156 1.983 1 98.5 111 PHE A O 1
ATOM 929 N N . GLY A 1 112 ? -15.062 7.867 1.025 1 98.31 112 GLY A N 1
ATOM 930 C CA . GLY A 1 112 ? -15.5 8.938 0.15 1 98.31 112 GLY A CA 1
ATOM 931 C C . GLY A 1 112 ? -16.016 10.156 0.906 1 98.31 112 GLY A C 1
ATOM 932 O O . GLY A 1 112 ? -15.68 11.289 0.567 1 98.31 112 GLY A O 1
ATOM 933 N N . TRP A 1 113 ? -16.75 9.859 1.873 1 97.81 113 TRP A N 1
ATOM 934 C CA . TRP A 1 113 ? -17.312 10.93 2.689 1 97.81 113 TRP A CA 1
ATOM 935 C C . TRP A 1 113 ? -16.203 11.695 3.408 1 97.81 113 TRP A C 1
ATOM 937 O O . TRP A 1 113 ? -16.234 12.93 3.48 1 97.81 113 TRP A O 1
ATOM 947 N N . ILE A 1 114 ? -15.273 11.008 3.914 1 98.12 114 ILE A N 1
ATOM 948 C CA . ILE A 1 114 ? -14.164 11.633 4.629 1 98.12 114 ILE A CA 1
ATOM 949 C C . ILE A 1 114 ? -13.398 12.562 3.688 1 98.12 114 ILE A C 1
ATOM 951 O O . ILE A 1 114 ? -13.117 13.711 4.027 1 98.12 114 ILE A O 1
ATOM 955 N N . LEU A 1 115 ? -13.148 12.117 2.572 1 97.94 115 LEU A N 1
ATOM 956 C CA . LEU A 1 115 ? -12.375 12.906 1.623 1 97.94 115 LEU A CA 1
ATOM 957 C C . LEU A 1 115 ? -13.164 14.117 1.142 1 97.94 115 LEU A C 1
ATOM 959 O O . LEU A 1 115 ? -12.602 15.188 0.925 1 97.94 115 LEU A O 1
ATOM 963 N N . LEU A 1 116 ? -14.445 13.938 0.975 1 97.44 116 LEU A N 1
ATOM 964 C CA . LEU A 1 116 ? -15.297 15.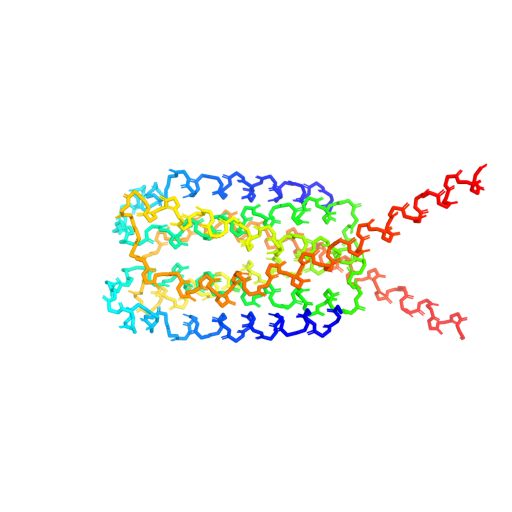055 0.587 1 97.44 116 LEU A CA 1
ATOM 965 C C . LEU A 1 116 ? -15.305 16.125 1.666 1 97.44 116 LEU A C 1
ATOM 967 O O . LEU A 1 116 ? -15.219 17.328 1.36 1 97.44 116 LEU A O 1
ATOM 971 N N . GLU A 1 117 ? -15.414 15.695 2.848 1 97 117 GLU A N 1
ATOM 972 C CA . GLU A 1 117 ? -15.383 16.625 3.971 1 97 117 GLU A CA 1
ATOM 973 C C . GLU A 1 117 ? -14.07 17.391 4.02 1 97 117 GLU A C 1
ATOM 975 O O . GLU A 1 117 ? -14.062 18.609 4.262 1 97 117 GLU A O 1
ATOM 980 N N . ILE A 1 118 ? -13.016 16.703 3.836 1 96.56 118 ILE A N 1
ATOM 981 C CA . ILE A 1 118 ? -11.695 17.328 3.857 1 96.56 118 ILE A CA 1
ATOM 982 C C . ILE A 1 118 ? -11.578 18.328 2.703 1 96.56 118 ILE A C 1
ATOM 984 O O . ILE A 1 118 ? -11.047 19.422 2.873 1 96.56 118 ILE A O 1
ATOM 988 N N . TYR A 1 119 ? -12.078 17.938 1.572 1 95.06 119 TYR A N 1
ATOM 989 C CA . TYR A 1 119 ? -12.047 18.797 0.393 1 95.06 119 TYR A CA 1
ATOM 990 C C . TYR A 1 119 ? -12.805 20.094 0.639 1 95.06 119 TYR A C 1
ATOM 992 O O . TYR A 1 119 ? -12.305 21.172 0.352 1 95.06 119 TYR A O 1
ATOM 1000 N N . ILE A 1 120 ? -13.969 20.016 1.211 1 95.06 120 ILE A N 1
ATOM 1001 C CA . ILE A 1 120 ? -14.812 21.172 1.496 1 95.06 120 ILE A CA 1
ATOM 1002 C C . ILE A 1 120 ? -14.141 22.062 2.537 1 95.06 120 ILE A C 1
ATOM 1004 O O . ILE A 1 120 ? -14.117 23.297 2.395 1 95.06 120 ILE A O 1
ATOM 1008 N N . HIS A 1 121 ? -13.602 21.422 3.463 1 93.44 121 HIS A N 1
ATOM 1009 C CA . HIS A 1 121 ? -12.906 22.156 4.52 1 93.44 121 HIS A CA 1
ATOM 1010 C C . HIS A 1 121 ? -11.734 22.953 3.963 1 93.44 121 HIS A C 1
ATOM 1012 O O . HIS A 1 121 ? -11.555 24.125 4.312 1 93.44 121 HIS A O 1
ATOM 1018 N N . ASN A 1 122 ? -10.961 22.344 3.123 1 90.38 122 ASN A N 1
ATOM 1019 C CA . ASN A 1 122 ? -9.797 23.016 2.549 1 90.38 122 ASN A CA 1
ATOM 1020 C C . ASN A 1 122 ? -10.203 24.141 1.603 1 90.38 122 ASN A C 1
ATOM 1022 O O . ASN A 1 122 ? -9.531 25.172 1.54 1 90.38 122 ASN A O 1
ATOM 1026 N N . ARG A 1 123 ? -11.203 23.906 0.934 1 89.12 123 ARG A N 1
ATOM 1027 C CA . ARG A 1 123 ? -11.695 24.938 0.021 1 89.12 123 ARG A CA 1
ATOM 1028 C C . ARG A 1 123 ? -12.188 26.156 0.787 1 89.12 123 ARG A C 1
ATOM 1030 O O . ARG A 1 123 ? -11.945 27.297 0.37 1 89.12 123 ARG A O 1
ATOM 1037 N N . LYS A 1 124 ? -12.859 25.969 1.813 1 90.44 124 LYS A N 1
ATOM 1038 C CA . LYS A 1 124 ? -13.328 27.078 2.645 1 90.44 124 LYS A CA 1
ATOM 1039 C C . LYS A 1 124 ? -12.164 27.875 3.219 1 90.44 124 LYS A C 1
ATOM 1041 O O . LYS A 1 124 ? -12.203 29.109 3.268 1 90.44 124 LYS A O 1
ATOM 1046 N N . LYS A 1 125 ? -11.203 27.203 3.582 1 88.94 125 LYS A N 1
ATOM 1047 C CA . LYS A 1 125 ? -10.023 27.859 4.148 1 88.94 125 LYS A CA 1
ATOM 1048 C C . LYS A 1 125 ? -9.305 28.703 3.098 1 88.94 125 LYS A C 1
ATOM 1050 O O . LYS A 1 125 ? -8.836 29.797 3.391 1 88.94 125 LYS A O 1
ATOM 1055 N N . GLU A 1 126 ? -9.156 28.188 1.934 1 86.81 126 GLU A N 1
ATOM 1056 C CA . GLU A 1 126 ? -8.523 28.906 0.842 1 86.81 126 GLU A CA 1
ATOM 1057 C C . GLU A 1 126 ? -9.305 30.172 0.493 1 86.81 126 GLU A C 1
ATOM 1059 O O . GLU A 1 126 ? -8.711 31.234 0.23 1 86.81 126 GLU A O 1
ATOM 1064 N N . VAL A 1 127 ? -10.578 30 0.539 1 89.44 127 VAL A N 1
ATOM 1065 C CA . VAL A 1 127 ? -11.438 31.125 0.223 1 89.44 127 VAL A CA 1
ATOM 1066 C C . VAL A 1 127 ? -11.297 32.219 1.302 1 89.44 127 VAL A C 1
ATOM 1068 O O . VAL A 1 127 ? -11.172 33.406 0.993 1 89.44 127 VAL A O 1
ATOM 1071 N N . LEU A 1 128 ? -11.266 31.812 2.49 1 90.06 128 LEU A N 1
ATOM 1072 C CA . LEU A 1 128 ? -11.141 32.75 3.607 1 90.06 128 LEU A CA 1
ATOM 1073 C C . LEU A 1 128 ? -9.797 33.469 3.58 1 90.06 128 LEU A C 1
ATOM 1075 O O . LEU A 1 128 ? -9.711 34.656 3.891 1 90.06 128 LEU A O 1
ATOM 1079 N N . GLN A 1 129 ? -8.75 32.781 3.141 1 89.38 129 GLN A N 1
ATOM 1080 C CA . GLN A 1 129 ? -7.422 33.375 3.053 1 89.38 129 GLN A CA 1
ATOM 1081 C C . GLN A 1 129 ? -7.344 34.375 1.908 1 89.38 129 GLN A C 1
ATOM 1083 O O . GLN A 1 129 ? -6.598 35.344 1.986 1 89.38 129 GLN A O 1
ATOM 1088 N N . THR A 1 130 ? -8.07 34.094 0.881 1 89.44 130 THR A N 1
ATOM 1089 C CA . THR A 1 130 ? -8.094 34.969 -0.271 1 89.44 130 THR A CA 1
ATOM 1090 C C . THR A 1 130 ? -8.867 36.25 0.051 1 89.44 130 THR A C 1
ATOM 1092 O O . THR A 1 130 ? -8.469 37.344 -0.367 1 89.44 130 THR A O 1
ATOM 1095 N N . ILE A 1 131 ? -9.797 36.156 0.925 1 88.62 131 ILE A N 1
ATOM 1096 C CA . ILE A 1 131 ? -10.617 37.281 1.299 1 88.62 131 ILE A CA 1
ATOM 1097 C C . ILE A 1 131 ? -9.859 38.188 2.285 1 88.62 131 ILE A C 1
ATOM 1099 O O . ILE A 1 131 ? -9.938 39.406 2.215 1 88.62 131 ILE A O 1
ATOM 1103 N N . ASN A 1 132 ? -9.141 37.594 3.117 1 82.5 132 ASN A N 1
ATOM 1104 C CA . ASN A 1 132 ? -8.422 38.312 4.152 1 82.5 132 ASN A CA 1
ATOM 1105 C C . ASN A 1 132 ? -7.129 38.938 3.615 1 82.5 132 ASN A C 1
ATOM 1107 O O . ASN A 1 132 ? -6.422 39.625 4.34 1 82.5 132 ASN A O 1
ATOM 1111 N N . LYS A 1 133 ? -6.672 38.688 2.492 1 76.44 133 LYS A N 1
ATOM 1112 C CA . LYS A 1 133 ? -5.566 39.344 1.823 1 76.44 133 LYS A CA 1
ATOM 1113 C C . LYS A 1 133 ? -6.062 40.562 1.019 1 76.44 133 LYS A C 1
ATOM 1115 O O . LYS A 1 133 ? -7.172 40.531 0.479 1 76.44 133 LYS A O 1
ATOM 1120 N N . MET B 1 1 ? 15.617 15.273 0.455 1 94.25 1 MET B N 1
ATOM 1121 C CA . MET B 1 1 ? 14.398 14.602 0.877 1 94.25 1 MET B CA 1
ATOM 1122 C C . MET B 1 1 ? 13.352 14.617 -0.235 1 94.25 1 MET B C 1
ATOM 1124 O O . MET B 1 1 ? 12.883 13.57 -0.671 1 94.25 1 MET B O 1
ATOM 1128 N N . LYS B 1 2 ? 13.25 15.781 -0.813 1 96.62 2 LYS B N 1
ATOM 1129 C CA . LYS B 1 2 ? 12.234 15.938 -1.844 1 96.62 2 LYS B CA 1
ATOM 1130 C C . LYS B 1 2 ? 12.562 15.102 -3.078 1 96.62 2 LYS B C 1
ATOM 1132 O O . LYS B 1 2 ? 11.711 14.375 -3.59 1 96.62 2 LYS B O 1
ATOM 1137 N N . THR B 1 3 ? 13.766 15.18 -3.463 1 97.44 3 THR B N 1
ATOM 1138 C CA . THR B 1 3 ? 14.195 14.477 -4.668 1 97.44 3 THR B CA 1
ATOM 1139 C C . THR B 1 3 ? 14.078 12.969 -4.488 1 97.44 3 THR B C 1
ATOM 1141 O O . THR B 1 3 ? 13.648 12.258 -5.402 1 97.44 3 THR B O 1
ATOM 1144 N N . VAL B 1 4 ? 14.453 12.453 -3.391 1 98 4 VAL B N 1
ATOM 1145 C CA . VAL B 1 4 ? 14.383 11.023 -3.098 1 98 4 VAL B CA 1
ATOM 1146 C C . VAL B 1 4 ? 12.938 10.555 -3.139 1 98 4 VAL B C 1
ATOM 1148 O O . VAL B 1 4 ? 12.625 9.539 -3.771 1 98 4 VAL B O 1
ATOM 1151 N N . LEU B 1 5 ? 12.055 11.281 -2.543 1 98.69 5 LEU B N 1
ATOM 1152 C CA . LEU B 1 5 ? 10.648 10.906 -2.475 1 98.69 5 LEU B CA 1
ATOM 1153 C C . LEU B 1 5 ? 9.992 10.992 -3.85 1 98.69 5 LEU B C 1
ATOM 1155 O O . LEU B 1 5 ? 9.164 10.156 -4.203 1 98.69 5 LEU B O 1
ATOM 1159 N N . ARG B 1 6 ? 10.391 11.977 -4.594 1 98.69 6 ARG B N 1
ATOM 1160 C CA . ARG B 1 6 ? 9.859 12.094 -5.949 1 98.69 6 ARG B CA 1
ATOM 1161 C C . ARG B 1 6 ? 10.367 10.961 -6.836 1 98.69 6 ARG B C 1
ATOM 1163 O O . ARG B 1 6 ? 9.633 10.445 -7.676 1 98.69 6 ARG B O 1
ATOM 1170 N N . ALA B 1 7 ? 11.625 10.625 -6.672 1 98.62 7 ALA B N 1
ATOM 1171 C CA . ALA B 1 7 ? 12.164 9.484 -7.406 1 98.62 7 ALA B CA 1
ATOM 1172 C C . ALA B 1 7 ? 11.43 8.195 -7.039 1 98.62 7 ALA B C 1
ATOM 1174 O O . ALA B 1 7 ? 11.102 7.391 -7.91 1 98.62 7 ALA B O 1
ATOM 1175 N N . ALA B 1 8 ? 11.18 7.965 -5.754 1 98.62 8 ALA B N 1
ATOM 1176 C CA . ALA B 1 8 ? 10.438 6.801 -5.289 1 98.62 8 ALA B CA 1
ATOM 1177 C C . ALA B 1 8 ? 9.016 6.797 -5.852 1 98.62 8 ALA B C 1
ATOM 1179 O O . ALA B 1 8 ? 8.492 5.742 -6.207 1 98.62 8 ALA B O 1
ATOM 1180 N N . ALA B 1 9 ? 8.453 7.969 -5.914 1 98.81 9 ALA B N 1
ATOM 1181 C CA . ALA B 1 9 ? 7.105 8.109 -6.461 1 98.81 9 ALA B CA 1
ATOM 1182 C C . ALA B 1 9 ? 7.059 7.66 -7.922 1 98.81 9 ALA B C 1
ATOM 1184 O O . ALA B 1 9 ? 6.215 6.848 -8.305 1 98.81 9 ALA B O 1
ATOM 1185 N N . VAL B 1 10 ? 7.965 8.18 -8.68 1 98.75 10 VAL B N 1
ATOM 1186 C CA . VAL B 1 10 ? 8.023 7.855 -10.102 1 98.75 10 VAL B CA 1
ATOM 1187 C C . VAL B 1 10 ? 8.32 6.367 -10.273 1 98.75 10 VAL B C 1
ATOM 1189 O O . VAL B 1 10 ? 7.676 5.695 -11.086 1 98.75 10 VAL B O 1
ATOM 1192 N N . TYR B 1 11 ? 9.227 5.871 -9.555 1 98.5 11 TYR B N 1
ATOM 1193 C CA . TYR B 1 11 ? 9.555 4.453 -9.617 1 98.5 11 TYR B CA 1
ATOM 1194 C C . TYR B 1 11 ? 8.336 3.594 -9.32 1 98.5 11 TYR B C 1
ATOM 1196 O O . TYR B 1 11 ? 8.039 2.643 -10.047 1 98.5 11 TYR B O 1
ATOM 1204 N N . ASN B 1 12 ? 7.633 3.908 -8.211 1 98.69 12 ASN B N 1
ATOM 1205 C CA . ASN B 1 12 ? 6.473 3.125 -7.801 1 98.69 12 ASN B CA 1
ATOM 1206 C C . ASN B 1 12 ? 5.395 3.107 -8.883 1 98.69 12 ASN B C 1
ATOM 1208 O O . ASN B 1 12 ? 4.816 2.059 -9.172 1 98.69 12 ASN B O 1
ATOM 1212 N N . VAL B 1 13 ? 5.168 4.246 -9.453 1 98.69 13 VAL B N 1
ATOM 1213 C CA . VAL B 1 13 ? 4.133 4.344 -10.477 1 98.69 13 VAL B CA 1
ATOM 1214 C C . VAL B 1 13 ? 4.547 3.537 -11.711 1 98.69 13 VAL B C 1
ATOM 1216 O O . VAL B 1 13 ? 3.75 2.768 -12.25 1 98.69 13 VAL B O 1
ATOM 1219 N N . LEU B 1 14 ? 5.793 3.635 -12.117 1 98.5 14 LEU B N 1
ATOM 1220 C CA . LEU B 1 14 ? 6.289 2.92 -13.289 1 98.5 14 LEU B CA 1
ATOM 1221 C C . LEU B 1 14 ? 6.332 1.417 -13.031 1 98.5 14 LEU B C 1
ATOM 1223 O O . LEU B 1 14 ? 5.934 0.624 -13.891 1 98.5 14 LEU B O 1
ATOM 1227 N N . TRP B 1 15 ? 6.801 1.067 -11.914 1 98.06 15 TRP B N 1
ATOM 1228 C CA . TRP B 1 15 ? 6.867 -0.347 -11.555 1 98.06 15 TRP B CA 1
ATOM 1229 C C . TRP B 1 15 ? 5.469 -0.955 -11.492 1 98.06 15 TRP B C 1
ATOM 1231 O O . TRP B 1 15 ? 5.238 -2.059 -11.992 1 98.06 15 TRP B O 1
ATOM 1241 N N . GLY B 1 16 ? 4.562 -0.236 -10.805 1 98.25 16 GLY B N 1
ATOM 1242 C CA . GLY B 1 16 ? 3.188 -0.7 -10.734 1 98.25 16 GLY B CA 1
ATOM 1243 C C . GLY B 1 16 ? 2.553 -0.886 -12.102 1 98.25 16 GLY B C 1
ATOM 1244 O O . GLY B 1 16 ? 1.92 -1.91 -12.367 1 98.25 16 GLY B O 1
ATOM 1245 N N . ALA B 1 17 ? 2.734 0.081 -12.969 1 98.25 17 ALA B N 1
ATOM 1246 C CA . ALA B 1 17 ? 2.203 -0.016 -14.328 1 98.25 17 ALA B CA 1
ATOM 1247 C C . ALA B 1 17 ? 2.803 -1.208 -15.062 1 98.25 17 ALA B C 1
ATOM 1249 O O . ALA B 1 17 ? 2.088 -1.947 -15.742 1 98.25 17 ALA B O 1
ATOM 1250 N N . PHE B 1 18 ? 4.074 -1.391 -14.953 1 97.88 18 PHE B N 1
ATOM 1251 C CA . PHE B 1 18 ? 4.766 -2.496 -15.609 1 97.88 18 PHE B CA 1
ATOM 1252 C C . PHE B 1 18 ? 4.199 -3.834 -15.148 1 97.88 18 PHE B C 1
ATOM 1254 O O . PHE B 1 18 ? 3.93 -4.715 -15.969 1 97.88 18 PHE B O 1
ATOM 1261 N N . VAL B 1 19 ? 3.979 -4.02 -13.852 1 97.12 19 VAL B N 1
ATOM 1262 C CA . VAL B 1 19 ? 3.496 -5.258 -13.25 1 97.12 19 VAL B CA 1
ATOM 1263 C C . VAL B 1 19 ? 2.055 -5.516 -13.688 1 97.12 19 VAL B C 1
ATOM 1265 O O . VAL B 1 19 ? 1.662 -6.664 -13.906 1 97.12 19 VAL B O 1
ATOM 1268 N N . ILE B 1 20 ? 1.293 -4.438 -13.805 1 97.56 20 ILE B N 1
ATOM 1269 C CA . ILE B 1 20 ? -0.109 -4.555 -14.195 1 97.56 20 ILE B CA 1
ATOM 1270 C C . ILE B 1 20 ? -0.206 -4.961 -15.664 1 97.56 20 ILE B C 1
ATOM 1272 O O . ILE B 1 20 ? -0.967 -5.867 -16.016 1 97.56 20 ILE B O 1
ATOM 1276 N N . ILE B 1 21 ? 0.591 -4.363 -16.531 1 97.38 21 ILE B N 1
ATOM 1277 C CA . ILE B 1 21 ? 0.506 -4.559 -17.969 1 97.38 21 ILE B CA 1
ATOM 1278 C C . ILE B 1 21 ? 1.182 -5.871 -18.359 1 97.38 21 ILE B C 1
ATOM 1280 O O . ILE B 1 21 ? 0.699 -6.59 -19.234 1 97.38 21 ILE B O 1
ATOM 1284 N N . PHE B 1 22 ? 2.301 -6.215 -17.672 1 97.44 22 PHE B N 1
ATOM 1285 C CA . PHE B 1 22 ? 3.07 -7.414 -17.984 1 97.44 22 PHE B CA 1
ATOM 1286 C C . PHE B 1 22 ? 3.275 -8.266 -16.734 1 97.44 22 PHE B C 1
ATOM 1288 O O . PHE B 1 22 ? 4.41 -8.477 -16.297 1 97.44 22 PHE B O 1
ATOM 1295 N N . PRO B 1 23 ? 2.209 -8.859 -16.281 1 96.75 23 PRO B N 1
ATOM 1296 C CA . PRO B 1 23 ? 2.311 -9.531 -14.984 1 96.75 23 PRO B CA 1
ATOM 1297 C C . PRO B 1 23 ? 3.215 -10.766 -15.031 1 96.75 23 PRO B C 1
ATOM 1299 O O . PRO B 1 23 ? 3.795 -11.148 -14.016 1 96.75 23 PRO B O 1
ATOM 1302 N N . GLN B 1 24 ? 3.479 -11.328 -16.188 1 97.25 24 GLN B N 1
ATOM 1303 C CA . GLN B 1 24 ? 4.254 -12.562 -16.266 1 97.25 24 GLN B CA 1
ATOM 1304 C C . GLN B 1 24 ? 5.719 -12.273 -16.562 1 97.25 24 GLN B C 1
ATOM 1306 O O . GLN B 1 24 ? 6.574 -13.156 -16.453 1 97.25 24 GLN B O 1
ATOM 1311 N N . ALA B 1 25 ? 6 -11.062 -16.922 1 94.88 25 ALA B N 1
ATOM 1312 C CA . ALA B 1 25 ? 7.316 -10.711 -17.438 1 94.88 25 ALA B CA 1
ATOM 1313 C C . ALA B 1 25 ? 8.422 -11.078 -16.453 1 94.88 25 ALA B C 1
ATOM 1315 O O . ALA B 1 25 ? 9.391 -11.75 -16.812 1 94.88 25 ALA B O 1
ATOM 1316 N N . TYR B 1 26 ? 8.211 -10.68 -15.234 1 89.88 26 TYR B N 1
ATOM 1317 C CA . TYR B 1 26 ? 9.211 -10.938 -14.203 1 89.88 26 TYR B CA 1
ATOM 1318 C C . TYR B 1 26 ? 9.445 -12.438 -14.031 1 89.88 26 TYR B C 1
ATOM 1320 O O . TYR B 1 26 ? 10.586 -12.883 -13.914 1 89.88 26 TYR B O 1
ATOM 1328 N N . PHE B 1 27 ? 8.484 -13.18 -14.039 1 92.44 27 PHE B N 1
ATOM 1329 C CA . PHE B 1 27 ? 8.57 -14.625 -13.828 1 92.44 27 PHE B CA 1
ATOM 1330 C C . PHE B 1 27 ? 9.172 -15.32 -15.039 1 92.44 27 PHE B C 1
ATOM 1332 O O . PHE B 1 27 ? 9.984 -16.234 -14.891 1 92.44 27 PHE B O 1
ATOM 1339 N N . ASN B 1 28 ? 8.828 -14.836 -16.141 1 93.31 28 ASN B N 1
ATOM 1340 C CA . ASN B 1 28 ? 9.406 -15.375 -17.359 1 93.31 28 ASN B CA 1
ATOM 1341 C C . ASN B 1 28 ? 10.898 -15.07 -17.453 1 93.31 28 ASN B C 1
ATOM 1343 O O . ASN B 1 28 ? 11.695 -15.953 -17.766 1 93.31 28 ASN B O 1
ATOM 1347 N N . TRP B 1 29 ? 11.25 -13.852 -17.172 1 91.38 29 TRP B N 1
ATOM 1348 C CA . TRP B 1 29 ? 12.641 -13.43 -17.234 1 91.38 29 TRP B CA 1
ATOM 1349 C C . TRP B 1 29 ? 13.492 -14.211 -16.234 1 91.38 29 TRP B C 1
ATOM 1351 O O . TRP B 1 29 ? 14.656 -14.508 -16.5 1 91.38 29 TRP B O 1
ATOM 1361 N N . GLY B 1 30 ? 12.93 -14.625 -15.133 1 88.81 30 GLY B N 1
ATOM 1362 C CA . GLY B 1 30 ? 13.641 -15.359 -14.094 1 88.81 30 GLY B CA 1
ATOM 1363 C C . GLY B 1 30 ? 13.547 -16.859 -14.266 1 88.81 30 GLY B C 1
ATOM 1364 O O . GLY B 1 30 ? 14.023 -17.625 -13.414 1 88.81 30 GLY B O 1
ATOM 1365 N N . GLU B 1 31 ? 12.883 -17.266 -15.312 1 90.38 31 GLU B N 1
ATOM 1366 C CA . GLU B 1 31 ? 12.688 -18.688 -15.586 1 90.38 31 GLU B CA 1
ATOM 1367 C C . GLU B 1 31 ? 11.984 -19.375 -14.422 1 90.38 31 GLU B C 1
ATOM 1369 O O . GLU B 1 31 ? 12.367 -20.484 -14.031 1 90.38 31 GLU B O 1
ATOM 1374 N N . MET B 1 32 ? 11.102 -18.656 -13.836 1 90.94 32 MET B N 1
ATOM 1375 C CA . MET B 1 32 ? 10.266 -19.172 -12.766 1 90.94 32 MET B CA 1
ATOM 1376 C C . MET B 1 32 ? 8.922 -19.656 -13.312 1 90.94 32 MET B C 1
ATOM 1378 O O . MET B 1 32 ? 8.523 -19.266 -14.414 1 90.94 32 MET B O 1
ATOM 1382 N N . GLU B 1 33 ? 8.312 -20.531 -12.555 1 93.56 33 GLU B N 1
ATOM 1383 C CA . GLU B 1 33 ? 6.965 -20.922 -12.938 1 93.56 33 GLU B CA 1
ATOM 1384 C C . GLU B 1 33 ? 6.039 -19.719 -13.039 1 93.56 33 GLU B C 1
ATOM 1386 O O . GLU B 1 33 ? 6.035 -18.859 -12.156 1 93.56 33 GLU B O 1
ATOM 1391 N N . PRO B 1 34 ? 5.301 -19.688 -14.117 1 95.44 34 PRO B N 1
ATOM 1392 C CA . PRO B 1 34 ? 4.363 -18.562 -14.242 1 95.44 34 PRO B CA 1
ATOM 1393 C C . PRO B 1 34 ? 3.307 -18.547 -13.141 1 95.44 34 PRO B C 1
ATOM 1395 O O . PRO B 1 34 ? 2.971 -19.594 -12.594 1 95.44 34 PRO B O 1
ATOM 1398 N N . LEU B 1 35 ? 2.744 -17.391 -12.93 1 95.56 35 LEU B N 1
ATOM 1399 C CA . LEU B 1 35 ? 1.697 -17.234 -11.93 1 95.56 35 LEU B CA 1
ATOM 1400 C C . LEU B 1 35 ? 0.399 -17.891 -12.391 1 95.56 35 LEU B C 1
ATOM 1402 O O . LEU B 1 35 ? -0.043 -17.672 -13.516 1 95.56 35 LEU B O 1
ATOM 1406 N N . ASN B 1 36 ? -0.171 -18.625 -11.523 1 95.12 36 ASN B N 1
ATOM 1407 C CA . ASN B 1 36 ? -1.474 -19.188 -11.859 1 95.12 36 ASN B CA 1
ATOM 1408 C C . ASN B 1 36 ? -2.598 -18.188 -11.625 1 95.12 36 ASN B C 1
ATOM 1410 O O . ASN B 1 36 ? -3.656 -18.281 -12.25 1 95.12 36 ASN B O 1
ATOM 1414 N N . HIS B 1 37 ? -2.402 -17.234 -10.719 1 94.81 37 HIS B N 1
ATOM 1415 C CA . HIS B 1 37 ? -3.314 -16.109 -10.484 1 94.81 37 HIS B CA 1
ATOM 1416 C C . HIS B 1 37 ? -2.596 -14.773 -10.625 1 94.81 37 HIS B C 1
ATOM 1418 O O . HIS B 1 37 ? -2.322 -14.109 -9.625 1 94.81 37 HIS B O 1
ATOM 1424 N N . PRO B 1 38 ? -2.461 -14.336 -11.844 1 96.69 38 PRO B N 1
ATOM 1425 C CA . PRO B 1 38 ? -1.664 -13.133 -12.086 1 96.69 38 PRO B CA 1
ATOM 1426 C C . PRO B 1 38 ? -2.291 -11.875 -11.477 1 96.69 38 PRO B C 1
ATOM 1428 O O . PRO B 1 38 ? -1.589 -10.898 -11.211 1 96.69 38 PRO B O 1
ATOM 1431 N N . MET B 1 39 ? -3.572 -11.938 -11.258 1 96.56 39 MET B N 1
ATOM 1432 C CA . MET B 1 39 ? -4.262 -10.766 -10.727 1 96.56 39 MET B CA 1
ATOM 1433 C C . MET B 1 39 ? -3.701 -10.375 -9.359 1 96.56 39 MET B C 1
ATOM 1435 O O . MET B 1 39 ? -3.654 -9.195 -9.023 1 96.56 39 MET B O 1
ATOM 1439 N N . VAL B 1 40 ? -3.244 -11.312 -8.602 1 95.81 40 VAL B N 1
ATOM 1440 C CA . VAL B 1 40 ? -2.688 -11.039 -7.281 1 95.81 40 VAL B CA 1
ATOM 1441 C C . VAL B 1 40 ? -1.442 -10.164 -7.418 1 95.81 40 VAL B C 1
ATOM 1443 O O . VAL B 1 40 ? -1.276 -9.188 -6.684 1 95.81 40 VAL B O 1
ATOM 1446 N N . TRP B 1 41 ? -0.626 -10.492 -8.367 1 97.06 41 TRP B N 1
ATOM 1447 C CA . TRP B 1 41 ? 0.572 -9.719 -8.672 1 97.06 41 TRP B CA 1
ATOM 1448 C C . TRP B 1 41 ? 0.207 -8.352 -9.25 1 97.06 41 TRP B C 1
ATOM 1450 O O . TRP B 1 41 ? 0.835 -7.344 -8.914 1 97.06 41 TRP B O 1
ATOM 1460 N N . GLN B 1 42 ? -0.805 -8.297 -10.055 1 97.88 42 GLN B N 1
ATOM 1461 C CA . GLN B 1 42 ? -1.308 -7.031 -10.578 1 97.88 42 GLN B CA 1
ATOM 1462 C C . GLN B 1 42 ? -1.847 -6.148 -9.453 1 97.88 42 GLN B C 1
ATOM 1464 O O . GLN B 1 42 ? -1.687 -4.926 -9.492 1 97.88 42 GLN B O 1
ATOM 1469 N N . GLY B 1 43 ? -2.518 -6.77 -8.531 1 96.81 43 GLY B N 1
ATOM 1470 C CA . GLY B 1 43 ? -2.982 -6.039 -7.363 1 96.81 43 GLY B CA 1
ATOM 1471 C C . GLY B 1 43 ? -1.858 -5.398 -6.574 1 96.81 43 GLY B C 1
ATOM 1472 O O . GLY B 1 43 ? -1.968 -4.242 -6.156 1 96.81 43 GLY B O 1
ATOM 1473 N N . MET B 1 44 ? -0.809 -6.156 -6.391 1 96.88 44 MET B N 1
ATOM 1474 C CA . MET B 1 44 ? 0.376 -5.605 -5.738 1 96.88 44 MET B CA 1
ATOM 1475 C C . MET B 1 44 ? 0.9 -4.391 -6.496 1 96.88 44 MET B C 1
ATOM 1477 O O . MET B 1 44 ? 1.239 -3.373 -5.891 1 96.88 44 MET B O 1
ATOM 1481 N N . GLY B 1 45 ? 0.98 -4.586 -7.805 1 97.62 45 GLY B N 1
ATOM 1482 C CA . GLY B 1 45 ? 1.386 -3.457 -8.625 1 97.62 45 GLY B CA 1
ATOM 1483 C C . GLY B 1 45 ? 0.498 -2.24 -8.453 1 97.62 45 GLY B C 1
ATOM 1484 O O . GLY B 1 45 ? 0.988 -1.11 -8.398 1 97.62 45 GLY B O 1
ATOM 1485 N N . MET B 1 46 ? -0.765 -2.5 -8.391 1 98.06 46 MET B N 1
ATOM 1486 C CA . MET B 1 46 ? -1.723 -1.411 -8.227 1 98.06 46 MET B CA 1
ATOM 1487 C C . MET B 1 46 ? -1.513 -0.7 -6.895 1 98.06 46 MET B C 1
ATOM 1489 O O . MET B 1 46 ? -1.44 0.529 -6.848 1 98.06 46 MET B O 1
ATOM 1493 N N . VAL B 1 47 ? -1.377 -1.41 -5.82 1 97.12 47 VAL B N 1
ATOM 1494 C CA . VAL B 1 47 ? -1.207 -0.842 -4.488 1 97.12 47 VAL B CA 1
ATOM 1495 C C . VAL B 1 47 ? 0.096 -0.047 -4.426 1 97.12 47 VAL B C 1
ATOM 1497 O O . VAL B 1 47 ? 0.117 1.086 -3.941 1 97.12 47 VAL B O 1
ATOM 1500 N N . VAL B 1 48 ? 1.146 -0.653 -4.914 1 97.5 48 VAL B N 1
ATOM 1501 C CA . VAL B 1 48 ? 2.445 0.008 -4.914 1 97.5 48 VAL B CA 1
ATOM 1502 C C . VAL B 1 48 ? 2.395 1.251 -5.797 1 97.5 48 VAL B C 1
ATOM 1504 O O . VAL B 1 48 ? 2.943 2.297 -5.441 1 97.5 48 VAL B O 1
ATOM 1507 N N . GLY B 1 49 ? 1.766 1.103 -6.941 1 98.12 49 GLY B N 1
ATOM 1508 C CA . GLY B 1 49 ? 1.623 2.24 -7.836 1 98.12 49 GLY B CA 1
ATOM 1509 C C . GLY B 1 49 ? 0.89 3.408 -7.203 1 98.12 49 GLY B C 1
ATOM 1510 O O . GLY B 1 49 ? 1.354 4.547 -7.27 1 98.12 49 GLY B O 1
ATOM 1511 N N . VAL B 1 50 ? -0.145 3.123 -6.598 1 97.88 50 VAL B N 1
ATOM 1512 C CA . VAL B 1 50 ? -0.947 4.16 -5.961 1 97.88 50 VAL B CA 1
ATOM 1513 C C . VAL B 1 50 ? -0.167 4.777 -4.801 1 97.88 50 VAL B C 1
ATOM 1515 O O . VAL B 1 50 ? -0.281 5.977 -4.535 1 97.88 50 VAL B O 1
ATOM 1518 N N . TYR B 1 51 ? 0.559 3.961 -4.109 1 98.19 51 TYR B N 1
ATOM 1519 C CA . TYR B 1 51 ? 1.399 4.48 -3.039 1 98.19 51 TYR B CA 1
ATOM 1520 C C . TYR B 1 51 ? 2.408 5.488 -3.578 1 98.19 51 TYR B C 1
ATOM 1522 O O . TYR B 1 51 ? 2.863 6.371 -2.848 1 98.19 51 TYR B O 1
ATOM 1530 N N . GLY B 1 52 ? 2.805 5.359 -4.816 1 98.62 52 GLY B N 1
ATOM 1531 C CA . GLY B 1 52 ? 3.635 6.367 -5.457 1 98.62 52 GLY B CA 1
ATOM 1532 C C . GLY B 1 52 ? 3.053 7.766 -5.367 1 98.62 52 GLY B C 1
ATOM 1533 O O 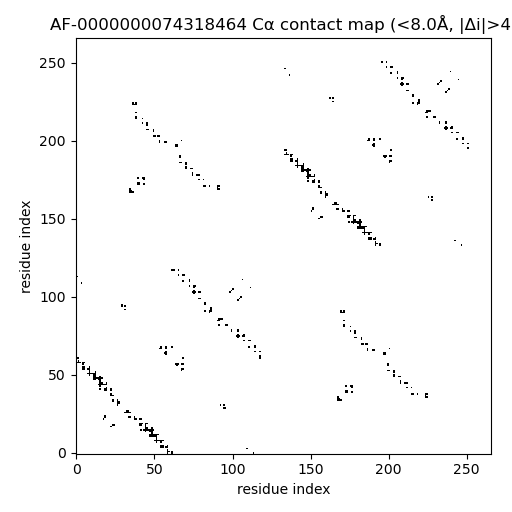. GLY B 1 52 ? 3.785 8.734 -5.164 1 98.62 52 GLY B O 1
ATOM 1534 N N . LEU B 1 53 ? 1.787 7.879 -5.496 1 98.38 53 LEU B N 1
ATOM 1535 C CA . LEU B 1 53 ? 1.133 9.172 -5.312 1 98.38 53 LEU B CA 1
ATOM 1536 C C . LEU B 1 53 ? 1.331 9.68 -3.887 1 98.38 53 LEU B C 1
ATOM 1538 O O . LEU B 1 53 ? 1.507 10.883 -3.674 1 98.38 53 LEU B O 1
ATOM 1542 N N . GLY B 1 54 ? 1.263 8.75 -2.955 1 98.25 54 GLY B N 1
ATOM 1543 C CA . GLY B 1 54 ? 1.561 9.109 -1.577 1 98.25 54 GLY B CA 1
ATOM 1544 C C . GLY B 1 54 ? 2.941 9.711 -1.401 1 98.25 54 GLY B C 1
ATOM 1545 O O . GLY B 1 54 ? 3.094 10.75 -0.751 1 98.25 54 GLY B O 1
ATOM 1546 N N . TYR B 1 55 ? 3.879 9.094 -2.045 1 98.69 55 TYR B N 1
ATOM 1547 C CA . TYR B 1 55 ? 5.242 9.609 -1.976 1 98.69 55 TYR B CA 1
ATOM 1548 C C . TYR B 1 55 ? 5.336 10.992 -2.613 1 98.69 55 TYR B C 1
ATOM 1550 O O . TYR B 1 55 ? 6.062 11.859 -2.123 1 98.69 55 TYR B O 1
ATOM 1558 N N . TRP B 1 56 ? 4.629 11.164 -3.697 1 98.69 56 TRP B N 1
ATOM 1559 C CA . TRP B 1 56 ? 4.648 12.461 -4.375 1 98.69 56 TRP B CA 1
ATOM 1560 C C . TRP B 1 56 ? 4.105 13.555 -3.469 1 98.69 56 TRP B C 1
ATOM 1562 O O . TRP B 1 56 ? 4.715 14.617 -3.336 1 98.69 56 TRP B O 1
ATOM 1572 N N . TRP B 1 57 ? 3.006 13.297 -2.82 1 98.12 57 TRP B N 1
ATOM 1573 C CA . TRP B 1 57 ? 2.428 14.273 -1.902 1 98.12 57 TRP B CA 1
ATOM 1574 C C . TRP B 1 57 ? 3.338 14.5 -0.7 1 98.12 57 TRP B C 1
ATOM 1576 O O . TRP B 1 57 ? 3.49 15.625 -0.229 1 98.12 57 TRP B O 1
ATOM 1586 N N . ALA B 1 58 ? 3.91 13.414 -0.224 1 98 58 ALA B N 1
ATOM 1587 C CA . ALA B 1 58 ? 4.801 13.523 0.929 1 98 58 ALA B CA 1
A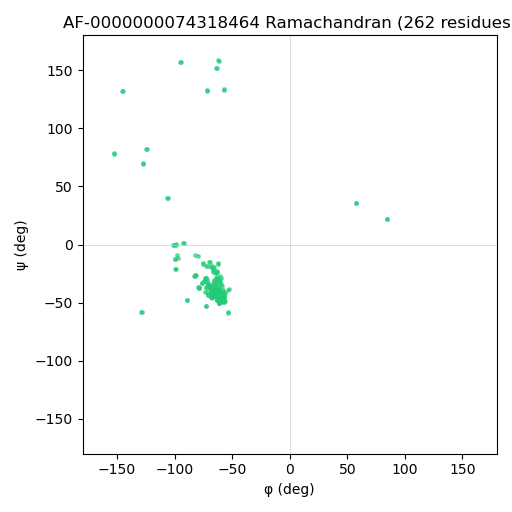TOM 1588 C C . ALA B 1 58 ? 6.035 14.352 0.587 1 98 58 ALA B C 1
ATOM 1590 O O . ALA B 1 58 ? 6.602 15.023 1.456 1 98 58 ALA B O 1
ATOM 1591 N N . SER B 1 59 ? 6.434 14.336 -0.687 1 98.38 59 SER B N 1
ATOM 1592 C CA . SER B 1 59 ? 7.633 15.055 -1.104 1 98.38 59 SER B CA 1
ATOM 1593 C C . SER B 1 59 ? 7.449 16.562 -0.962 1 98.38 59 SER B C 1
ATOM 1595 O O . SER B 1 59 ? 8.43 17.297 -0.833 1 98.38 59 SER B O 1
ATOM 1597 N N . GLU B 1 60 ? 6.227 17.062 -0.971 1 97.69 60 GLU B N 1
ATOM 1598 C CA . GLU B 1 60 ? 5.953 18.5 -0.857 1 97.69 60 GLU B CA 1
ATOM 1599 C C . GLU B 1 60 ? 6.16 18.984 0.575 1 97.69 60 GLU B C 1
ATOM 1601 O O . GLU B 1 60 ? 6.488 20.156 0.797 1 97.69 60 GLU B O 1
ATOM 1606 N N . ASP B 1 61 ? 5.926 18.172 1.547 1 97.5 61 ASP B N 1
ATOM 1607 C CA . ASP B 1 61 ? 6.152 18.453 2.959 1 97.5 61 ASP B CA 1
ATOM 1608 C C . ASP B 1 61 ? 6.43 17.172 3.746 1 97.5 61 ASP B C 1
ATOM 1610 O O . ASP B 1 61 ? 5.574 16.719 4.504 1 97.5 61 ASP B O 1
ATOM 1614 N N . PRO B 1 62 ? 7.695 16.703 3.596 1 97.19 62 PRO B N 1
ATOM 1615 C CA . PRO B 1 62 ? 8.039 15.422 4.211 1 97.19 62 PRO B CA 1
ATOM 1616 C C . PRO B 1 62 ? 7.84 15.422 5.723 1 97.19 62 PRO B C 1
ATOM 1618 O O . PRO B 1 62 ? 7.449 14.398 6.297 1 97.19 62 PRO B O 1
ATOM 1621 N N . TYR B 1 63 ? 8.102 16.547 6.426 1 96.56 63 TYR B N 1
ATOM 1622 C CA . TYR B 1 63 ? 7.957 16.609 7.875 1 96.56 63 TYR B CA 1
ATOM 1623 C C . TYR B 1 63 ? 6.504 16.406 8.289 1 96.56 63 TYR B C 1
ATOM 1625 O O . TYR B 1 63 ? 6.223 15.727 9.281 1 96.56 63 TYR B O 1
ATOM 1633 N N . ARG B 1 64 ? 5.641 16.953 7.52 1 95.75 64 ARG B N 1
ATOM 1634 C CA . ARG B 1 64 ? 4.211 16.875 7.797 1 95.75 64 ARG B CA 1
ATOM 1635 C C . ARG B 1 64 ? 3.678 15.469 7.504 1 95.75 64 ARG B C 1
ATOM 1637 O O . ARG B 1 64 ? 2.873 14.938 8.273 1 95.75 64 ARG B O 1
ATOM 1644 N N . HIS B 1 65 ? 4.102 14.898 6.469 1 97.62 65 HIS B N 1
ATOM 1645 C CA . HIS B 1 65 ? 3.529 13.648 5.984 1 97.62 65 HIS B CA 1
ATOM 1646 C C . HIS B 1 65 ? 4.465 12.477 6.254 1 97.62 65 HIS B C 1
ATOM 1648 O O . HIS B 1 65 ? 4.598 11.578 5.422 1 97.62 65 HIS B O 1
ATOM 1654 N N . TRP B 1 66 ? 5.066 12.516 7.43 1 97 66 TRP B N 1
ATOM 1655 C CA . TRP B 1 66 ? 6.043 11.508 7.828 1 97 66 TRP B CA 1
ATOM 1656 C C . TRP B 1 66 ? 5.398 10.125 7.898 1 97 66 TRP B C 1
ATOM 1658 O O . TRP B 1 66 ? 6.059 9.109 7.652 1 97 66 TRP B O 1
ATOM 1668 N N . PRO B 1 67 ? 4.09 9.961 8.188 1 97.75 67 PRO B N 1
ATOM 1669 C CA . PRO B 1 67 ? 3.514 8.617 8.281 1 97.75 67 PRO B CA 1
ATOM 1670 C C . PRO B 1 67 ? 3.553 7.863 6.953 1 97.75 67 PRO B C 1
ATOM 1672 O O . PRO B 1 67 ? 3.686 6.637 6.941 1 97.75 67 PRO B O 1
ATOM 1675 N N . ILE B 1 68 ? 3.424 8.531 5.883 1 98.19 68 ILE B N 1
ATOM 1676 C CA . ILE B 1 68 ? 3.51 7.906 4.57 1 98.19 68 ILE B CA 1
ATOM 1677 C C . ILE B 1 68 ? 4.898 7.301 4.379 1 98.19 68 ILE B C 1
ATOM 1679 O O . ILE B 1 68 ? 5.031 6.176 3.887 1 98.19 68 ILE B O 1
ATOM 1683 N N . ILE B 1 69 ? 5.875 8.062 4.781 1 98.5 69 ILE B N 1
ATOM 1684 C CA . ILE B 1 69 ? 7.266 7.645 4.633 1 98.5 69 ILE B CA 1
ATOM 1685 C C . ILE B 1 69 ? 7.551 6.469 5.562 1 98.5 69 ILE B C 1
ATOM 1687 O O . ILE B 1 69 ? 8.219 5.508 5.172 1 98.5 69 ILE B O 1
ATOM 1691 N N . ALA B 1 70 ? 7.047 6.547 6.75 1 98.19 70 ALA B N 1
ATOM 1692 C CA . ALA B 1 70 ? 7.234 5.477 7.727 1 98.19 70 ALA B CA 1
ATOM 1693 C C . ALA B 1 70 ? 6.582 4.184 7.246 1 98.19 70 ALA B C 1
ATOM 1695 O O . ALA B 1 70 ? 7.172 3.105 7.363 1 98.19 70 ALA B O 1
ATOM 1696 N N . VAL B 1 71 ? 5.387 4.277 6.73 1 98.06 71 VAL B N 1
ATOM 1697 C CA . VAL B 1 71 ? 4.676 3.115 6.211 1 98.06 71 VAL B CA 1
ATOM 1698 C C . VAL B 1 71 ? 5.473 2.486 5.07 1 98.06 71 VAL B C 1
ATOM 1700 O O . VAL B 1 71 ? 5.637 1.264 5.02 1 98.06 71 VAL B O 1
ATOM 1703 N N . GLY B 1 72 ? 5.945 3.357 4.176 1 97.81 72 GLY B N 1
ATOM 1704 C CA . GLY B 1 72 ? 6.777 2.869 3.084 1 97.81 72 GLY B CA 1
ATOM 1705 C C . GLY B 1 72 ? 8.047 2.189 3.561 1 97.81 72 GLY B C 1
ATOM 1706 O O . GLY B 1 72 ? 8.422 1.133 3.047 1 97.81 72 GLY B O 1
ATOM 1707 N N . PHE B 1 73 ? 8.656 2.75 4.523 1 98.62 73 PHE B N 1
ATOM 1708 C CA . PHE B 1 73 ? 9.906 2.213 5.043 1 98.62 73 PHE B CA 1
ATOM 1709 C C . PHE B 1 73 ? 9.68 0.867 5.723 1 98.62 73 PHE B C 1
ATOM 1711 O O . PHE B 1 73 ? 10.477 -0.058 5.559 1 98.62 73 PHE B O 1
ATOM 1718 N N . LEU B 1 74 ? 8.641 0.771 6.48 1 98.25 74 LEU B N 1
ATOM 1719 C CA . LEU B 1 74 ? 8.305 -0.497 7.121 1 98.25 74 LEU B CA 1
ATOM 1720 C C . LEU B 1 74 ? 8.086 -1.59 6.082 1 98.25 74 LEU B C 1
ATOM 1722 O O . LEU B 1 74 ? 8.523 -2.727 6.266 1 98.25 74 LEU B O 1
ATOM 1726 N N . GLY B 1 75 ? 7.395 -1.237 5.023 1 96.94 75 GLY B N 1
ATOM 1727 C CA . GLY B 1 75 ? 7.242 -2.191 3.938 1 96.94 75 GLY B CA 1
ATOM 1728 C C . GLY B 1 75 ? 8.57 -2.658 3.363 1 96.94 75 GLY B C 1
ATOM 1729 O O . GLY B 1 75 ? 8.734 -3.842 3.061 1 96.94 75 GLY B O 1
ATOM 1730 N N . LYS B 1 76 ? 9.477 -1.777 3.234 1 97.94 76 LYS B N 1
ATOM 1731 C CA . LYS B 1 76 ? 10.789 -2.072 2.662 1 97.94 76 LYS B CA 1
ATOM 1732 C C . LYS B 1 76 ? 11.625 -2.916 3.617 1 97.94 76 LYS B C 1
ATOM 1734 O O . LYS B 1 76 ? 12.539 -3.623 3.188 1 97.94 76 LYS B O 1
ATOM 1739 N N . ILE B 1 77 ? 11.273 -2.93 4.836 1 98.06 77 ILE B N 1
ATOM 1740 C CA . ILE B 1 77 ? 11.953 -3.756 5.828 1 98.06 77 ILE B CA 1
ATOM 1741 C C . ILE B 1 77 ? 11.297 -5.133 5.887 1 98.06 77 ILE B C 1
ATOM 1743 O O . ILE B 1 77 ? 11.992 -6.156 5.867 1 98.06 77 ILE B O 1
ATOM 1747 N N . PHE B 1 78 ? 9.977 -5.172 5.957 1 98 78 PHE B N 1
ATOM 1748 C CA . PHE B 1 78 ? 9.242 -6.422 6.141 1 98 78 PHE B CA 1
ATOM 1749 C C . PHE B 1 78 ? 9.25 -7.246 4.859 1 98 78 PHE B C 1
ATOM 1751 O O . PHE B 1 78 ? 9.141 -8.469 4.906 1 98 78 PHE B O 1
ATOM 1758 N N . GLY B 1 79 ? 9.336 -6.586 3.725 1 96.31 79 GLY B N 1
ATOM 1759 C CA . GLY B 1 79 ? 9.414 -7.309 2.465 1 96.31 79 GLY B CA 1
ATOM 1760 C C . GLY B 1 79 ? 10.531 -8.336 2.432 1 96.31 79 GLY B C 1
ATOM 1761 O O . GLY B 1 79 ? 10.273 -9.531 2.305 1 96.31 79 GLY B O 1
ATOM 1762 N N . PRO B 1 80 ? 11.758 -7.844 2.633 1 97.38 80 PRO B N 1
ATOM 1763 C CA . PRO B 1 80 ? 12.898 -8.758 2.664 1 97.38 80 PRO B CA 1
ATOM 1764 C C . PRO B 1 80 ? 12.797 -9.797 3.783 1 97.38 80 PRO B C 1
ATOM 1766 O O . PRO B 1 80 ? 13.234 -10.938 3.615 1 97.38 80 PRO B O 1
ATOM 1769 N N . ILE B 1 81 ? 12.273 -9.477 4.898 1 97.44 81 ILE B N 1
ATOM 1770 C CA . ILE B 1 81 ? 12.094 -10.438 5.977 1 97.44 81 ILE B CA 1
ATOM 1771 C C . ILE B 1 81 ? 11.18 -11.578 5.508 1 97.44 81 ILE B C 1
ATOM 1773 O O . ILE B 1 81 ? 11.5 -12.75 5.707 1 97.44 81 ILE B O 1
ATOM 1777 N N . GLY B 1 82 ? 10.07 -11.195 4.871 1 96.38 82 GLY B N 1
ATOM 1778 C CA . GLY B 1 82 ? 9.188 -12.211 4.32 1 96.38 82 GLY B CA 1
ATOM 1779 C C . GLY B 1 82 ? 9.844 -13.062 3.254 1 96.38 82 GLY B C 1
ATOM 1780 O O . GLY B 1 82 ? 9.625 -14.273 3.197 1 96.38 82 GLY B O 1
ATOM 1781 N N . PHE B 1 83 ? 10.625 -12.461 2.438 1 96.94 83 PHE B N 1
ATOM 1782 C CA . PHE B 1 83 ? 11.32 -13.188 1.384 1 96.94 83 PHE B CA 1
ATOM 1783 C C . PHE B 1 83 ? 12.258 -14.234 1.976 1 96.94 83 PHE B C 1
ATOM 1785 O O . PHE B 1 83 ? 12.227 -15.398 1.577 1 96.94 83 PHE B O 1
ATOM 1792 N N . PHE B 1 84 ? 13.07 -13.82 2.918 1 97.06 84 PHE B N 1
ATOM 1793 C CA . PHE B 1 84 ? 14.062 -14.742 3.461 1 97.06 84 PHE B CA 1
ATOM 1794 C C . PHE B 1 84 ? 13.391 -15.867 4.242 1 97.06 84 PHE B C 1
ATOM 1796 O O . PHE B 1 84 ? 13.844 -17.016 4.219 1 97.06 84 PHE B O 1
ATOM 1803 N N . PHE B 1 85 ? 12.336 -15.578 4.879 1 96 85 PHE B N 1
ATOM 1804 C CA . PHE B 1 85 ? 11.562 -16.625 5.543 1 96 85 PHE B CA 1
ATOM 1805 C C . PHE B 1 85 ? 11.055 -17.641 4.535 1 96 85 PHE B C 1
ATOM 1807 O O . PHE B 1 85 ? 11.25 -18.844 4.715 1 96 85 PHE B O 1
ATOM 1814 N N . ASN B 1 86 ? 10.484 -17.203 3.473 1 95.81 86 ASN B N 1
ATOM 1815 C CA . ASN B 1 86 ? 9.93 -18.094 2.459 1 95.81 86 ASN B CA 1
ATOM 1816 C C . ASN B 1 86 ? 11.031 -18.812 1.685 1 95.81 86 ASN B C 1
ATOM 1818 O O . ASN B 1 86 ? 10.859 -19.969 1.288 1 95.81 86 ASN B O 1
ATOM 1822 N N . TYR B 1 87 ? 12.094 -18.094 1.493 1 95.06 87 TYR B N 1
ATOM 1823 C CA . TYR B 1 87 ? 13.203 -18.703 0.779 1 95.06 87 TYR B CA 1
ATOM 1824 C C . TYR B 1 87 ? 13.789 -19.875 1.572 1 95.06 87 TYR B C 1
ATOM 1826 O O . TYR B 1 87 ? 13.984 -20.953 1.03 1 95.06 87 TYR B O 1
ATOM 1834 N N . PHE B 1 88 ? 13.969 -19.734 2.801 1 96.31 88 PHE B N 1
ATOM 1835 C CA . PHE B 1 88 ? 14.602 -20.75 3.627 1 96.31 88 PHE B CA 1
ATOM 1836 C C . PHE B 1 88 ? 13.641 -21.906 3.877 1 96.31 88 PHE B C 1
ATOM 1838 O O . PHE B 1 88 ? 14.07 -23.031 4.191 1 96.31 88 PHE B O 1
ATOM 1845 N N . THR B 1 89 ? 12.406 -21.703 3.643 1 94.62 89 THR B N 1
ATOM 1846 C CA . THR B 1 89 ? 11.422 -22.766 3.795 1 94.62 89 THR B CA 1
ATOM 1847 C C . THR B 1 89 ? 11.086 -23.391 2.443 1 94.62 89 THR B C 1
ATOM 1849 O O . THR B 1 89 ? 10.156 -24.188 2.338 1 94.62 89 THR B O 1
ATOM 1852 N N . GLY B 1 90 ? 11.711 -22.891 1.391 1 92.75 90 GLY B N 1
ATOM 1853 C CA . GLY B 1 90 ? 11.625 -23.516 0.077 1 92.75 90 GLY B CA 1
ATOM 1854 C C . GLY B 1 90 ? 10.391 -23.094 -0.7 1 92.75 90 GLY B C 1
ATOM 1855 O O . GLY B 1 90 ? 9.953 -23.797 -1.61 1 92.75 90 GLY B O 1
ATOM 1856 N N . GLN B 1 91 ? 9.844 -21.953 -0.342 1 92 91 GLN B N 1
ATOM 1857 C CA . GLN B 1 91 ? 8.562 -21.562 -0.915 1 92 91 GLN B CA 1
ATOM 1858 C C . GLN B 1 91 ? 8.75 -20.562 -2.059 1 92 91 GLN B C 1
ATOM 1860 O O . GLN B 1 91 ? 7.809 -20.297 -2.807 1 92 91 GLN B O 1
ATOM 1865 N N . VAL B 1 92 ? 9.945 -20.031 -2.186 1 92 92 VAL B N 1
ATOM 1866 C CA . VAL B 1 92 ? 10.164 -19.031 -3.215 1 92 92 VAL B CA 1
ATOM 1867 C C . VAL B 1 92 ? 11.57 -19.172 -3.787 1 92 92 VAL B C 1
ATOM 1869 O O . VAL B 1 92 ? 12.523 -19.406 -3.049 1 92 92 VAL B O 1
ATOM 1872 N N . PRO B 1 93 ? 11.617 -19.172 -5.102 1 91.88 93 PRO B N 1
ATOM 1873 C CA . PRO B 1 93 ? 12.953 -19.203 -5.699 1 91.88 93 PRO B CA 1
ATOM 1874 C C . PRO B 1 93 ? 13.781 -17.953 -5.363 1 91.88 93 PRO B C 1
ATOM 1876 O O . PRO B 1 93 ? 13.227 -16.891 -5.105 1 91.88 93 PRO B O 1
ATOM 1879 N N . PHE B 1 94 ? 15.094 -18.109 -5.34 1 92.94 94 PHE B N 1
ATOM 1880 C CA . PHE B 1 94 ? 16 -17.031 -4.977 1 92.94 94 PHE B CA 1
ATOM 1881 C C . PHE B 1 94 ? 15.898 -15.883 -5.965 1 92.94 94 PHE B C 1
ATOM 1883 O O . PHE B 1 94 ? 16.172 -14.734 -5.617 1 92.94 94 PHE B O 1
ATOM 1890 N N . GLU B 1 95 ? 15.438 -16.172 -7.184 1 91.12 95 GLU B N 1
ATOM 1891 C CA . GLU B 1 95 ? 15.359 -15.18 -8.25 1 91.12 95 GLU B CA 1
ATOM 1892 C C . GLU B 1 95 ? 14.406 -14.047 -7.867 1 91.12 95 GLU B C 1
ATOM 1894 O O . GLU B 1 95 ? 14.508 -12.938 -8.406 1 91.12 95 GLU B O 1
ATOM 1899 N N . PHE B 1 96 ? 13.609 -14.25 -6.887 1 91.12 96 PHE B N 1
ATOM 1900 C CA . PHE B 1 96 ? 12.695 -13.211 -6.441 1 91.12 96 PHE B CA 1
ATOM 1901 C C . PHE B 1 96 ? 13.453 -12.07 -5.777 1 91.12 96 PHE B C 1
ATOM 1903 O O . PHE B 1 96 ? 12.922 -10.969 -5.617 1 91.12 96 PHE B O 1
ATOM 1910 N N . ILE B 1 97 ? 14.688 -12.234 -5.414 1 91.25 97 ILE B N 1
ATOM 1911 C CA . ILE B 1 97 ? 15.5 -11.242 -4.727 1 91.25 97 ILE B CA 1
ATOM 1912 C C . ILE B 1 97 ? 15.703 -10.023 -5.625 1 91.25 97 ILE B C 1
ATOM 1914 O O . ILE B 1 97 ? 15.922 -8.914 -5.137 1 91.25 97 ILE B O 1
ATOM 1918 N N . TYR B 1 98 ? 15.602 -10.188 -6.898 1 90 98 TYR B N 1
ATOM 1919 C CA . TYR B 1 98 ? 15.797 -9.078 -7.824 1 90 98 TYR B CA 1
ATOM 1920 C C . TYR B 1 98 ? 14.742 -8 -7.617 1 90 98 TYR B C 1
ATOM 1922 O O . TYR B 1 98 ? 15.039 -6.805 -7.715 1 90 98 TYR B O 1
ATOM 1930 N N . THR B 1 99 ? 13.523 -8.461 -7.359 1 90.69 99 THR B N 1
ATOM 1931 C CA . THR B 1 99 ? 12.469 -7.5 -7.094 1 90.69 99 THR B CA 1
ATOM 1932 C C . THR B 1 99 ? 12.742 -6.738 -5.797 1 90.69 99 THR B C 1
ATOM 1934 O O . THR B 1 99 ? 12.43 -5.551 -5.691 1 90.69 99 THR B O 1
ATOM 1937 N N . LEU B 1 100 ? 13.391 -7.324 -4.84 1 94.88 100 LEU B N 1
ATOM 1938 C CA . LEU B 1 100 ? 13.656 -6.715 -3.539 1 94.88 100 LEU B CA 1
ATOM 1939 C C . LEU B 1 100 ? 14.781 -5.695 -3.641 1 94.88 100 LEU B C 1
ATOM 1941 O O . LEU B 1 100 ? 14.781 -4.688 -2.932 1 94.88 100 LEU B O 1
ATOM 1945 N N . ILE B 1 101 ? 15.695 -5.98 -4.5 1 95.69 101 ILE B N 1
ATOM 1946 C CA . ILE B 1 101 ? 16.812 -5.051 -4.66 1 95.69 101 ILE B CA 1
ATOM 1947 C C . ILE B 1 101 ? 16.281 -3.686 -5.094 1 95.69 101 ILE B C 1
ATOM 1949 O O . ILE B 1 101 ? 16.609 -2.664 -4.488 1 95.69 101 ILE B O 1
ATOM 1953 N N . THR B 1 102 ? 15.406 -3.695 -6.121 1 93.75 102 THR B N 1
ATOM 1954 C CA . THR B 1 102 ? 14.953 -2.438 -6.707 1 93.75 102 THR B CA 1
ATOM 1955 C C . THR B 1 102 ? 13.82 -1.835 -5.887 1 93.75 102 THR B C 1
ATOM 1957 O O . THR B 1 102 ? 13.648 -0.615 -5.859 1 93.75 102 THR B O 1
ATOM 1960 N N . ASN B 1 103 ? 13.07 -2.662 -5.203 1 96.88 103 ASN B N 1
ATOM 1961 C CA . ASN B 1 103 ? 11.867 -2.162 -4.543 1 96.88 103 ASN B CA 1
ATOM 1962 C C . ASN B 1 103 ? 12.109 -1.907 -3.059 1 96.88 103 ASN B C 1
ATOM 1964 O O . ASN B 1 103 ? 11.367 -1.15 -2.428 1 96.88 103 ASN B O 1
ATOM 1968 N N . ASP B 1 104 ? 13.172 -2.564 -2.486 1 97.75 104 ASP B N 1
ATOM 1969 C CA . ASP B 1 104 ? 13.312 -2.475 -1.036 1 97.75 104 ASP B CA 1
ATOM 1970 C C . ASP B 1 104 ? 14.727 -2.039 -0.648 1 97.75 104 ASP B C 1
ATOM 1972 O O . ASP B 1 104 ? 14.93 -0.918 -0.176 1 97.75 104 ASP B O 1
ATOM 1976 N N . PHE B 1 105 ? 15.719 -2.76 -1.036 1 98.19 105 PHE B N 1
ATOM 1977 C CA . PHE B 1 105 ? 17.062 -2.613 -0.49 1 98.19 105 PHE B CA 1
ATOM 1978 C C . PHE B 1 105 ? 17.641 -1.245 -0.832 1 98.19 105 PHE B C 1
ATOM 1980 O O . PHE B 1 105 ? 18.203 -0.568 0.034 1 98.19 105 PHE B O 1
ATOM 1987 N N . ILE B 1 106 ? 17.516 -0.764 -1.998 1 97.62 106 ILE B N 1
ATOM 1988 C CA . ILE B 1 106 ? 18.141 0.472 -2.438 1 97.62 106 ILE B CA 1
ATOM 1989 C C . ILE B 1 106 ? 17.562 1.657 -1.677 1 97.62 106 ILE B C 1
ATOM 1991 O O . ILE B 1 106 ? 18.188 2.711 -1.567 1 97.62 106 ILE B O 1
ATOM 1995 N N . TRP B 1 107 ? 16.422 1.48 -1.102 1 98.19 107 TRP B N 1
ATOM 1996 C CA . TRP B 1 107 ? 15.703 2.596 -0.492 1 98.19 107 TRP B CA 1
ATOM 1997 C C . TRP B 1 107 ? 15.883 2.6 1.021 1 98.19 107 TRP B C 1
ATOM 1999 O O . TRP B 1 107 ? 15.414 3.512 1.707 1 98.19 107 TRP B O 1
ATOM 2009 N N . TRP B 1 108 ? 16.625 1.639 1.571 1 98.31 108 TRP B N 1
ATOM 2010 C CA . TRP B 1 108 ? 16.828 1.559 3.014 1 98.31 108 TRP B CA 1
ATOM 2011 C C . TRP B 1 108 ? 17.562 2.791 3.529 1 98.31 108 TRP B C 1
ATOM 2013 O O . TRP B 1 108 ? 17.125 3.428 4.492 1 98.31 108 TRP B O 1
ATOM 2023 N N . VAL B 1 109 ? 18.562 3.104 2.885 1 97.75 109 VAL B N 1
ATOM 2024 C CA . VAL B 1 109 ? 19.406 4.188 3.377 1 97.75 109 VAL B CA 1
ATOM 2025 C C . VAL B 1 109 ? 18.703 5.527 3.172 1 97.75 109 VAL B C 1
ATOM 2027 O O . VAL B 1 109 ? 18.516 6.285 4.125 1 97.75 109 VAL B O 1
ATOM 2030 N N . PRO B 1 110 ? 18.266 5.824 1.974 1 97.94 110 PRO B N 1
ATOM 2031 C CA . PRO B 1 110 ? 17.656 7.141 1.793 1 97.94 110 PRO B CA 1
ATOM 2032 C C . PRO B 1 110 ? 16.406 7.328 2.658 1 97.94 110 PRO B C 1
ATOM 2034 O O . PRO B 1 110 ? 16.219 8.383 3.266 1 97.94 110 PRO B O 1
ATOM 2037 N N . PHE B 1 111 ? 15.523 6.352 2.707 1 98.5 111 PHE B N 1
ATOM 2038 C CA . PHE B 1 111 ? 14.32 6.484 3.512 1 98.5 111 PHE B CA 1
ATOM 2039 C C . PHE B 1 111 ? 14.656 6.508 4.996 1 98.5 111 PHE B C 1
ATOM 2041 O O . PHE B 1 111 ? 14.055 7.262 5.766 1 98.5 111 PHE B O 1
ATOM 2048 N N . GLY B 1 112 ? 15.594 5.676 5.402 1 98.25 112 GLY B N 1
ATOM 2049 C CA . GLY B 1 112 ? 16.047 5.703 6.781 1 98.25 112 GLY B CA 1
ATOM 2050 C C . GLY B 1 112 ? 16.578 7.059 7.207 1 98.25 112 GLY B C 1
ATOM 2051 O O . GLY B 1 112 ? 16.266 7.543 8.297 1 98.25 112 GLY B O 1
ATOM 2052 N N . TRP B 1 113 ? 17.328 7.582 6.352 1 97.88 113 TRP B N 1
ATOM 2053 C CA . TRP B 1 113 ? 17.906 8.891 6.633 1 97.88 113 TRP B CA 1
ATOM 2054 C C . TRP B 1 113 ? 16.812 9.953 6.762 1 97.88 113 TRP B C 1
ATOM 2056 O O . TRP B 1 113 ? 16.859 10.805 7.648 1 97.88 113 TRP B O 1
ATOM 2066 N N . ILE B 1 114 ? 15.867 9.898 5.902 1 98.12 114 ILE B N 1
ATOM 2067 C CA . ILE B 1 114 ? 14.773 10.867 5.926 1 98.12 114 ILE B CA 1
ATOM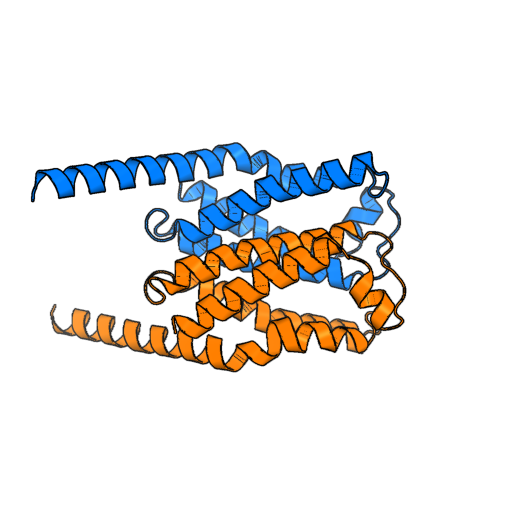 2068 C C . ILE B 1 114 ? 14.016 10.758 7.246 1 98.12 114 ILE B C 1
ATOM 2070 O O . ILE B 1 114 ? 13.75 11.773 7.906 1 98.12 114 ILE B O 1
ATOM 2074 N N . LEU B 1 115 ? 13.758 9.625 7.641 1 97.94 115 LEU B N 1
ATOM 2075 C CA . LEU B 1 115 ? 12.984 9.422 8.859 1 97.94 115 LEU B CA 1
ATOM 2076 C C . LEU B 1 115 ? 13.789 9.836 10.086 1 97.94 115 LEU B C 1
ATOM 2078 O O . LEU B 1 115 ? 13.234 10.375 11.047 1 97.94 115 LEU B O 1
ATOM 2082 N N . LEU B 1 116 ? 15.07 9.578 10.047 1 97.38 116 LEU B N 1
ATOM 2083 C CA . LEU B 1 116 ? 15.93 10 11.141 1 97.38 116 LEU B CA 1
ATOM 2084 C C . LEU B 1 116 ? 15.953 11.523 11.266 1 97.38 116 LEU B C 1
ATOM 2086 O O . LEU B 1 116 ? 15.883 12.062 12.367 1 97.38 116 LEU B O 1
ATOM 2090 N N . GLU B 1 117 ? 16.062 12.148 10.164 1 97 117 GLU B N 1
ATOM 2091 C CA . GLU B 1 117 ? 16.062 13.602 10.148 1 97 117 GLU B CA 1
ATOM 2092 C C . GLU B 1 117 ? 14.75 14.156 10.711 1 97 117 GLU B C 1
ATOM 2094 O O . GLU B 1 117 ? 14.75 15.125 11.469 1 97 117 GLU B O 1
ATOM 2099 N N . ILE B 1 118 ? 13.68 13.57 10.32 1 96.62 118 ILE B N 1
ATOM 2100 C CA . ILE B 1 118 ? 12.375 14.008 10.789 1 96.62 118 ILE B CA 1
ATOM 2101 C C . ILE B 1 118 ? 12.258 13.773 12.297 1 96.62 118 ILE B C 1
ATOM 2103 O O . ILE B 1 118 ? 11.742 14.617 13.023 1 96.62 118 ILE B O 1
ATOM 2107 N N . TYR B 1 119 ? 12.758 12.648 12.727 1 95.06 119 TYR B N 1
ATOM 2108 C CA . TYR B 1 119 ? 12.734 12.312 14.141 1 95.06 119 TYR B CA 1
ATOM 2109 C C . TYR B 1 119 ? 13.516 13.336 14.961 1 95.06 119 TYR B C 1
ATOM 2111 O O . TYR B 1 119 ? 13.023 13.82 15.984 1 95.06 119 TYR B O 1
ATOM 2119 N N . ILE B 1 120 ? 14.664 13.711 14.523 1 95.25 120 ILE B N 1
ATOM 2120 C CA . ILE B 1 120 ? 15.523 14.664 15.211 1 95.25 120 ILE B CA 1
ATOM 2121 C C . ILE B 1 120 ? 14.867 16.047 15.219 1 95.25 120 ILE B C 1
ATOM 2123 O O . ILE B 1 120 ? 14.852 16.719 16.25 1 95.25 120 ILE B O 1
ATOM 2127 N N . HIS B 1 121 ? 14.32 16.328 14.125 1 93.56 121 HIS B N 1
ATOM 2128 C CA . HIS B 1 121 ? 13.633 17.609 14 1 93.56 121 HIS B CA 1
ATOM 2129 C C . HIS B 1 121 ? 12.469 17.719 14.977 1 93.56 121 HIS B C 1
ATOM 2131 O O . HIS B 1 121 ? 12.305 18.75 15.641 1 93.56 121 HIS B O 1
ATOM 2137 N N . ASN B 1 122 ? 11.688 16.703 15.07 1 90.44 122 ASN B N 1
ATOM 2138 C CA . ASN B 1 122 ? 10.523 16.703 15.953 1 90.44 122 ASN B CA 1
ATOM 2139 C C . ASN B 1 122 ? 10.938 16.703 17.422 1 90.44 122 ASN B C 1
ATOM 2141 O O . ASN B 1 122 ? 10.281 17.328 18.25 1 90.44 122 ASN B O 1
ATOM 2145 N N . ARG B 1 123 ? 11.938 16.047 17.672 1 88.94 123 ARG B N 1
ATOM 2146 C CA . ARG B 1 123 ? 12.438 16.016 19.031 1 88.94 123 ARG B CA 1
ATOM 2147 C C . ARG B 1 123 ? 12.938 17.391 19.469 1 88.94 123 ARG B C 1
ATOM 2149 O O . ARG B 1 123 ? 12.703 17.812 20.594 1 88.94 123 ARG B O 1
ATOM 2156 N N . LYS B 1 124 ? 13.617 18.047 18.656 1 90.19 124 LYS B N 1
ATOM 2157 C CA . LYS B 1 124 ? 14.102 19.391 18.953 1 90.19 124 LYS B CA 1
ATOM 2158 C C . LYS B 1 124 ? 12.945 20.359 19.188 1 90.19 124 LYS B C 1
ATOM 2160 O O . LYS B 1 124 ? 13 21.203 20.094 1 90.19 124 LYS B O 1
ATOM 2165 N N . LYS B 1 125 ? 11.969 20.203 18.438 1 89.75 125 LYS B N 1
ATOM 2166 C CA . LYS B 1 125 ? 10.805 21.062 18.578 1 89.75 125 LYS B CA 1
ATOM 2167 C C . LYS B 1 125 ? 10.086 20.812 19.891 1 89.75 125 LYS B C 1
ATOM 2169 O O . LYS B 1 125 ? 9.625 21.75 20.547 1 89.75 125 LYS B O 1
ATOM 2174 N N . GLU B 1 126 ? 9.953 19.594 20.281 1 87.12 126 GLU B N 1
ATOM 2175 C CA . GLU B 1 126 ? 9.32 19.25 21.547 1 87.12 126 GLU B CA 1
ATOM 2176 C C . GLU B 1 126 ? 10.109 19.797 22.734 1 87.12 126 GLU B C 1
ATOM 2178 O O . GLU B 1 126 ? 9.523 20.297 23.703 1 87.12 126 GLU B O 1
ATOM 2183 N N . VAL B 1 127 ? 11.375 19.719 22.578 1 89.62 127 VAL B N 1
ATOM 2184 C CA . VAL B 1 127 ? 12.25 20.219 23.641 1 89.62 127 VAL B CA 1
ATOM 2185 C C . VAL B 1 127 ? 12.117 21.734 23.75 1 89.62 127 VAL B C 1
ATOM 2187 O O . VAL B 1 127 ? 12 22.266 24.859 1 89.62 127 VAL B O 1
ATOM 2190 N N . LEU B 1 128 ? 12.094 22.375 22.688 1 89.94 128 LEU B N 1
ATOM 2191 C CA . LEU B 1 128 ? 11.984 23.828 22.672 1 89.94 128 LEU B CA 1
ATOM 2192 C C . LEU B 1 128 ? 10.641 24.281 23.234 1 89.94 128 LEU B C 1
ATOM 2194 O O . LEU B 1 128 ? 10.57 25.281 23.938 1 89.94 128 LEU B O 1
ATOM 2198 N N . GLN B 1 129 ? 9.57 23.516 22.984 1 89.12 129 GLN B N 1
ATOM 2199 C CA . GLN B 1 129 ? 8.242 23.844 23.5 1 89.12 129 GLN B CA 1
ATOM 2200 C C . GLN B 1 129 ? 8.172 23.625 25 1 89.12 129 GLN B C 1
ATOM 2202 O O . GLN B 1 129 ? 7.434 24.328 25.703 1 89.12 129 GLN B O 1
ATOM 2207 N N . THR B 1 130 ? 8.883 22.656 25.469 1 89.25 130 THR B N 1
ATOM 2208 C CA . THR B 1 130 ? 8.914 22.359 26.906 1 89.25 130 THR B CA 1
ATOM 2209 C C . THR B 1 130 ? 9.688 23.438 27.656 1 89.25 130 THR B C 1
ATOM 2211 O O . THR B 1 130 ? 9.297 23.828 28.75 1 89.25 130 THR B O 1
ATOM 2214 N N . ILE B 1 131 ? 10.633 24.016 27 1 88.19 131 ILE B N 1
ATOM 2215 C CA . ILE B 1 131 ? 11.469 25.047 27.625 1 88.19 131 ILE B CA 1
ATOM 2216 C C . ILE B 1 131 ? 10.711 26.375 27.656 1 88.19 131 ILE B C 1
ATOM 2218 O O . ILE B 1 131 ? 10.797 27.109 28.641 1 88.19 131 ILE B O 1
ATOM 2222 N N . ASN B 1 132 ? 9.977 26.641 26.672 1 82.62 132 ASN B N 1
ATOM 2223 C CA . ASN B 1 132 ? 9.273 27.922 26.562 1 82.62 132 ASN B CA 1
ATOM 2224 C C . ASN B 1 132 ? 7.98 27.906 27.375 1 82.62 132 ASN B C 1
ATOM 2226 O O . ASN B 1 132 ? 7.277 28.922 27.438 1 82.62 132 ASN B O 1
ATOM 2230 N N . LYS B 1 133 ? 7.496 26.938 27.891 1 76.56 133 LYS B N 1
ATOM 2231 C CA . LYS B 1 133 ? 6.398 26.875 28.844 1 76.56 133 LYS B CA 1
ATOM 2232 C C . LYS B 1 133 ? 6.902 27.047 30.281 1 76.56 133 LYS B C 1
ATOM 2234 O O . LYS B 1 133 ? 6.285 27.75 31.078 1 76.56 133 LYS B O 1
#

Nearest PDB structures (foldseek):
  4nqi-assembly1_A  TM=2.581E-01  e=6.198E+00  Dictyostelium discoideum
  4nqi-assembly1_A  TM=2.565E-01  e=6.305E+00  Dictyostelium discoideum

Organism: NCBI:txid2715131

Sequence (266 aa):
MKTVLRAAAVYNVLWGAFVIIFPQAYFNWGEMEPLNHPMVWQGMGMVVGVYGLGYWWASEDPYRHWPIIAVGFLGKIFGPIGFFFNYFTGQVPFEFIYTLITNDFIWWVPFGWILLEIYIHNRKKEVLQTINKMKTVLRAAAVYNVLWGAFVIIFPQAYFNWGEMEPLNHPMVWQGMGMVVGVYGLGYWWASEDPYRHWPIIAVGFLGKIFGPIGFFFNYFTGQVPFEFIYTLITNDFIWWVPFGWILLEIYIHNRKKEVLQTINK

Radius of gyration: 19.56 Å; Cα contacts (8 Å, |Δi|>4): 314; chains: 2; bounding box: 38×63×48 Å

Foldseek 3Di:
DLVLLLVQLVVLQVQLVCCLVCVQVLCVVLVHDGDPDSVVSNVVSVVSNVLSVVSNVCSVPVLVSVVSLVVLLVCLVVVVVVVVVCVVVPNDDPSCVVVSVVRHVVCNVVSVVSNVVSVVVVVVVVVVVVVVD/DLVLLLVQLVVLQVQLVCCLVPVQVLCVVLVHDGDPCSVVSNVVSVVSNVLSVVSNVCSVPVLVSVVSLVVLLVCLVVVVVVVVVCVVVPNDDPSCVVVSVSRHVVCNVVSVVSNVVSVVVVVVVVVVVVVVD